Protein AF-A0A7W0R230-F1 (afdb_monomer)

Sequence (253 aa):
MPFYEVDGDRPARVVLEQIGPTSFRIVAPFRYVDSVSGEQFVVPDPRWGDQQTDLASVPGILQWFVPRYGQHTLPALLHDQLVDHDLVDDRERADRIFRDAMGEQNVRFLRRWLMWAAVSISTIVQRRWLRLVPIVAWLVVFVALAFRLTPPFASWDVWAFNTLVRLPWWGAVLAAVAGPPLLAAVWGRRYLVGVISGWGVFLFAVPVVAVVLALAVYWAGEWLLRWLDTRSRHGRPSDPPPATAEVHDRAAS

Secondary structure (DSSP, 8-state):
--EEETTSSSBP---EEE-SSS-EEE-S-EEEE-TTT--EEEES-GGG-S-EE-SS---GGGTTTS-SSSTTHHHHHHHHHHHHTT-SS-HHHHHHHHHHHHHHTT--HHHHHHHHHHHHHHHHHHH-GGGHHHHHHHHHHHHHHHHHHSHHHHS---HHHHTT----HHHHHHHHHHHHHHHHGGGGGGHHHHHHHHHHHHHHHHHHHHHHHHHHHHHHHHHHHHHHHHHHHHTSPPPPPPP----------

Foldseek 3Di:
DQKAFPVDRHHDDFDWDDPDPQKIWGDGKIWGQQPPPRDIDIPPDPVPPTDIDSQPPDPPLCCVPPPSDDLLRVLRSQLCNCPVVVVDVDNLVSLVSSLRSSVVSVNDPLVSLLSSLVSVVVSVCVVDVVVVVVVVVLLVVLLLLLQCQDVVSVPPPPVVSCVVDVDDNVRSVCCLQVVQQVVLVVVPVCSSSSNSVSNVSSVCSVVSVVSVVVVVVVVVVVVVVVVVVVVVVVPDDDDPDDPDPPPPDDDDD

Solvent-accessible surface area (backbone atoms only — not comparable to full-atom values): 14523 Å² total; per-residue (Å²): 119,56,40,18,29,68,95,51,89,47,73,47,61,92,40,70,44,76,78,53,102,62,36,26,32,73,70,46,50,27,26,38,44,42,88,86,80,67,50,74,48,58,44,74,48,81,90,72,61,91,55,74,42,54,56,58,89,65,57,78,85,46,38,89,80,50,59,75,66,60,60,50,39,66,30,33,57,50,36,52,51,32,63,78,64,57,74,43,100,40,69,72,54,37,41,49,51,30,34,51,46,16,51,69,48,66,35,56,70,71,58,34,50,46,52,33,29,50,55,46,50,51,59,52,38,76,76,37,67,81,54,41,56,64,52,50,52,50,50,52,53,31,37,53,51,33,47,55,71,34,70,84,48,53,72,50,86,50,66,84,63,55,67,81,57,84,56,55,74,68,51,48,51,49,45,62,67,49,37,25,58,63,61,11,56,81,48,53,99,43,26,68,45,35,28,46,42,36,49,48,37,36,73,41,35,62,62,45,51,53,51,50,52,53,51,51,54,50,51,52,51,52,52,52,51,54,53,52,52,55,55,56,57,75,70,50,80,78,76,76,76,79,77,78,77,80,79,79,82,83,86,82,135

pLDDT: mean 79.36, std 11.97, range [42.34, 94.81]

Radius of gyration: 26.27 Å; Cα contacts (8 Å, |Δi|>4): 251; chains: 1; bounding box: 102×32×68 Å

Structure (mmCIF, N/CA/C/O backbone):
data_AF-A0A7W0R230-F1
#
_entry.id   AF-A0A7W0R230-F1
#
loop_
_atom_site.group_PDB
_atom_site.id
_atom_site.type_symbol
_atom_site.label_atom_id
_atom_site.label_alt_id
_atom_site.label_comp_id
_atom_site.label_asym_id
_atom_site.label_entity_id
_atom_site.label_seq_id
_atom_site.pdbx_PDB_ins_code
_atom_site.Cartn_x
_atom_site.Cartn_y
_atom_site.Cartn_z
_atom_site.occupancy
_atom_site.B_iso_or_equiv
_atom_site.auth_seq_id
_atom_site.auth_comp_id
_atom_site.auth_asym_id
_atom_site.auth_atom_id
_atom_site.pdbx_PDB_model_num
ATOM 1 N N . MET 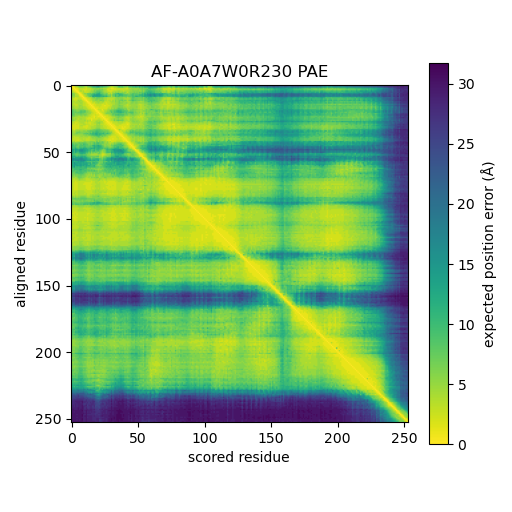A 1 1 ? -8.842 -8.433 21.762 1.00 62.47 1 MET A N 1
ATOM 2 C CA . MET A 1 1 ? -8.884 -7.875 20.392 1.00 62.47 1 MET A CA 1
ATOM 3 C C . MET A 1 1 ? -9.571 -6.528 20.509 1.00 62.47 1 MET A C 1
ATOM 5 O O . MET A 1 1 ? -10.603 -6.512 21.150 1.00 62.47 1 MET A O 1
ATOM 9 N N . PRO A 1 2 ? -9.033 -5.430 19.968 1.00 85.50 2 PRO A N 1
ATOM 10 C CA . PRO A 1 2 ? -9.503 -4.066 20.267 1.00 85.50 2 PRO A CA 1
ATOM 11 C C . PRO A 1 2 ? -10.753 -3.632 19.492 1.00 85.50 2 PRO A C 1
ATOM 13 O O . PRO A 1 2 ? -11.199 -2.497 19.622 1.00 85.50 2 PRO A O 1
ATOM 16 N N . PHE A 1 3 ? -11.313 -4.531 18.682 1.00 88.12 3 PHE A N 1
ATOM 17 C CA . PHE A 1 3 ? -12.526 -4.301 17.913 1.00 88.12 3 PHE A CA 1
ATOM 18 C C . PHE A 1 3 ? -13.683 -5.082 18.526 1.00 88.12 3 PHE A C 1
ATOM 20 O O . PHE A 1 3 ? -13.624 -6.313 18.618 1.00 88.12 3 PHE A O 1
ATOM 27 N N . TYR A 1 4 ? -14.743 -4.365 18.875 1.00 89.62 4 TYR A N 1
ATOM 28 C CA . TYR A 1 4 ? -15.906 -4.882 19.581 1.00 89.62 4 TYR A CA 1
ATOM 29 C C . TYR A 1 4 ? -17.207 -4.524 18.860 1.00 89.62 4 TYR A C 1
ATOM 31 O O . TYR A 1 4 ? -17.257 -3.572 18.083 1.00 89.62 4 TYR A O 1
ATOM 39 N N . GLU A 1 5 ? -18.274 -5.276 19.112 1.00 88.94 5 GLU A N 1
ATOM 40 C CA . GLU A 1 5 ? -19.635 -4.848 18.762 1.00 88.94 5 GLU A CA 1
ATOM 41 C C . GLU A 1 5 ? -19.995 -3.554 19.527 1.00 88.94 5 GLU A C 1
ATOM 43 O O . GLU A 1 5 ? -19.513 -3.323 20.637 1.00 88.94 5 GLU A O 1
ATOM 48 N N . VAL A 1 6 ? -20.830 -2.682 18.949 1.00 84.00 6 VAL A N 1
ATOM 49 C CA . VAL A 1 6 ? -21.186 -1.402 19.600 1.00 84.00 6 VAL A CA 1
ATOM 50 C C . VAL A 1 6 ? -21.912 -1.628 20.927 1.00 84.00 6 VAL A C 1
ATOM 52 O O . VAL A 1 6 ? -21.535 -1.032 21.933 1.00 84.00 6 VAL A O 1
ATOM 55 N N . ASP A 1 7 ? -22.866 -2.556 20.965 1.00 82.25 7 ASP A N 1
ATOM 56 C CA . ASP A 1 7 ? -23.713 -2.797 22.142 1.00 82.25 7 ASP A CA 1
ATOM 57 C C .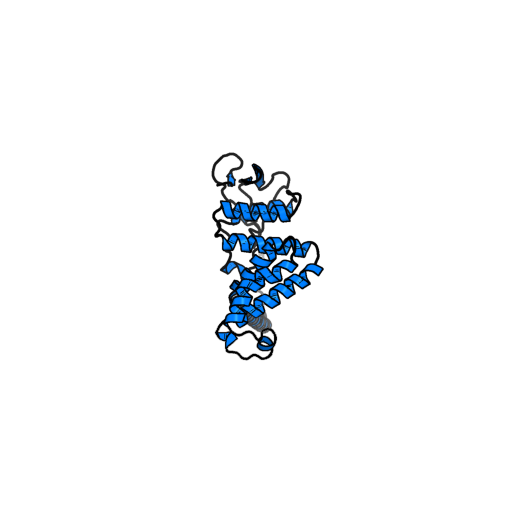 ASP A 1 7 ? -23.161 -3.868 23.099 1.00 82.25 7 ASP A C 1
ATOM 59 O O . ASP A 1 7 ? -23.852 -4.313 24.017 1.00 82.25 7 ASP A O 1
ATOM 63 N N . GLY A 1 8 ? -21.920 -4.324 22.902 1.00 80.44 8 GLY A N 1
ATOM 64 C CA . GLY A 1 8 ? -21.362 -5.407 23.705 1.00 80.44 8 GLY A CA 1
ATOM 65 C C . GLY A 1 8 ? -19.842 -5.475 23.715 1.00 80.44 8 GLY A C 1
ATOM 66 O O . GLY A 1 8 ? -19.146 -4.625 23.168 1.00 80.44 8 GLY A O 1
ATOM 67 N N . ASP A 1 9 ? -19.336 -6.526 24.357 1.00 82.88 9 ASP A N 1
ATOM 68 C CA . ASP A 1 9 ? -17.898 -6.813 24.480 1.00 82.88 9 ASP A CA 1
ATOM 69 C C . ASP A 1 9 ? -17.472 -8.010 23.613 1.00 82.88 9 ASP A C 1
ATOM 71 O O . ASP A 1 9 ? -16.413 -8.620 23.774 1.00 82.88 9 ASP A O 1
ATOM 75 N N . ARG A 1 10 ? -18.342 -8.390 22.673 1.00 86.19 10 ARG A N 1
ATOM 76 C CA . ARG A 1 10 ? -18.063 -9.446 21.703 1.00 86.19 10 ARG A CA 1
ATOM 77 C C . ARG A 1 10 ? -17.125 -8.925 20.618 1.00 86.19 10 ARG A C 1
ATOM 79 O O . ARG A 1 10 ? -17.203 -7.744 20.282 1.00 86.19 10 ARG A O 1
ATOM 86 N N . PRO A 1 11 ? -16.286 -9.793 20.026 1.00 85.56 11 PRO A N 1
ATOM 87 C CA . PRO A 1 11 ? -15.449 -9.412 18.896 1.00 85.56 11 PRO A CA 1
ATOM 88 C C . PRO A 1 11 ? -16.294 -8.847 17.753 1.00 85.56 11 PRO A C 1
ATOM 90 O O . PRO A 1 11 ? -17.318 -9.436 17.400 1.00 85.56 11 PRO A O 1
ATOM 93 N N . ALA A 1 12 ? -15.840 -7.741 17.164 1.00 86.62 12 ALA A N 1
ATOM 94 C CA . ALA A 1 12 ? -16.525 -7.107 16.045 1.00 86.62 12 ALA A CA 1
ATOM 95 C C . ALA A 1 12 ? -16.741 -8.082 14.879 1.00 86.62 12 ALA A C 1
ATOM 97 O O . ALA A 1 12 ? -15.845 -8.841 14.494 1.00 86.62 12 ALA A O 1
ATOM 98 N N . ARG A 1 13 ? -17.927 -8.009 14.276 1.00 84.94 13 ARG A N 1
ATOM 99 C CA . ARG A 1 13 ? -18.279 -8.744 13.061 1.00 84.94 13 ARG A CA 1
ATOM 100 C C . ARG A 1 13 ? -18.381 -7.771 11.902 1.00 84.94 13 ARG A C 1
ATOM 102 O O . ARG A 1 13 ? -18.990 -6.717 12.025 1.00 84.94 13 ARG A O 1
ATOM 109 N N . VAL A 1 14 ? -17.810 -8.154 10.768 1.00 83.19 14 VAL A N 1
ATOM 110 C CA . VAL A 1 14 ? -17.899 -7.372 9.535 1.00 83.19 14 VAL A CA 1
ATOM 111 C C . VAL A 1 14 ? -19.112 -7.865 8.754 1.00 83.19 14 VAL A C 1
ATOM 113 O O . VAL A 1 14 ? -19.071 -8.953 8.181 1.00 83.19 14 VAL A O 1
ATOM 116 N N . VAL A 1 15 ? -20.192 -7.083 8.757 1.00 85.44 15 VAL A N 1
ATOM 117 C CA . VAL A 1 15 ? -21.376 -7.323 7.919 1.00 85.44 15 VAL A CA 1
ATOM 118 C C . VAL A 1 15 ? -21.510 -6.153 6.962 1.00 85.44 15 VAL A C 1
ATOM 120 O O . VAL A 1 15 ? -21.650 -5.007 7.392 1.00 85.44 15 VAL A O 1
ATOM 123 N N . LEU A 1 16 ? -21.429 -6.454 5.671 1.00 86.19 16 LEU A N 1
ATOM 124 C CA . LEU A 1 16 ? -21.395 -5.469 4.600 1.00 86.19 16 LEU A CA 1
ATOM 125 C C . LEU A 1 16 ? -22.449 -5.816 3.556 1.00 86.19 16 LEU A C 1
ATOM 127 O O . LEU A 1 16 ? -22.622 -6.986 3.213 1.00 86.19 16 LEU A O 1
ATOM 131 N N . GLU A 1 17 ? -23.109 -4.795 3.032 1.00 85.88 17 GLU A N 1
ATOM 132 C CA . GLU A 1 17 ? -24.033 -4.900 1.909 1.00 85.88 17 GLU A CA 1
ATOM 133 C C . GLU A 1 17 ? -23.346 -4.350 0.658 1.00 85.88 17 GLU A C 1
ATOM 135 O O . GLU A 1 17 ? -22.879 -3.213 0.645 1.00 85.88 17 GLU A O 1
ATOM 140 N N . GLN A 1 18 ? -23.252 -5.154 -0.399 1.00 86.50 18 GLN A N 1
ATOM 141 C CA . GLN A 1 18 ? -22.682 -4.696 -1.662 1.00 86.50 18 GLN A CA 1
ATOM 142 C C . GLN A 1 18 ? -23.722 -3.879 -2.436 1.00 86.50 18 GLN A C 1
ATOM 144 O O . GLN A 1 18 ? -24.753 -4.411 -2.839 1.00 86.50 18 GLN A O 1
ATOM 149 N N . ILE A 1 19 ? -23.425 -2.602 -2.672 1.00 86.25 19 ILE A N 1
ATOM 150 C CA . ILE A 1 19 ? -24.316 -1.658 -3.370 1.00 86.25 19 ILE A CA 1
ATOM 151 C C . ILE A 1 19 ? -23.862 -1.373 -4.807 1.00 86.25 19 ILE A C 1
ATOM 153 O O . ILE A 1 19 ? -24.662 -0.947 -5.637 1.00 86.25 19 ILE A O 1
ATOM 157 N N . GLY A 1 20 ? -22.591 -1.631 -5.123 1.00 83.06 20 GLY A N 1
ATOM 158 C CA . GLY A 1 20 ? -22.026 -1.438 -6.454 1.00 83.06 20 GLY A CA 1
ATOM 159 C C . GLY A 1 20 ? -20.911 -2.433 -6.785 1.00 83.06 20 GLY A C 1
ATOM 160 O O . GLY A 1 20 ? -20.643 -3.365 -6.023 1.00 83.06 20 GLY A O 1
ATOM 161 N N . PRO A 1 21 ? -20.224 -2.259 -7.928 1.00 79.56 21 PRO A N 1
ATOM 162 C CA . PRO A 1 21 ? -19.167 -3.177 -8.358 1.00 79.56 21 PRO A CA 1
ATOM 163 C C . PRO A 1 21 ? -18.003 -3.273 -7.361 1.00 79.56 21 PRO A C 1
ATOM 165 O O . PRO A 1 21 ? -17.393 -4.333 -7.222 1.00 79.56 21 PRO A O 1
ATOM 168 N N . THR A 1 22 ? -17.696 -2.169 -6.677 1.00 76.12 22 THR A N 1
ATOM 169 C CA . THR A 1 22 ? -16.607 -2.064 -5.693 1.00 76.12 22 THR A CA 1
ATOM 170 C C . THR A 1 22 ? -17.004 -1.354 -4.403 1.00 76.12 22 THR A C 1
ATOM 172 O O . THR A 1 22 ? -16.166 -1.266 -3.516 1.00 76.12 22 THR A O 1
ATOM 175 N N . SER A 1 23 ? -18.247 -0.882 -4.289 1.00 79.44 23 SER A N 1
ATOM 176 C CA . SER A 1 23 ? -18.730 -0.120 -3.140 1.00 79.44 23 SER A CA 1
ATOM 177 C C . SER A 1 23 ? -19.616 -0.966 -2.228 1.00 79.44 23 SER A C 1
ATOM 179 O O . SER A 1 23 ? -20.472 -1.740 -2.680 1.00 79.44 23 SER A O 1
ATOM 181 N N . PHE A 1 24 ? -19.405 -0.799 -0.925 1.00 83.56 24 PHE A N 1
ATOM 182 C CA . PHE A 1 24 ? -20.070 -1.537 0.140 1.00 83.56 24 PHE A CA 1
ATOM 183 C C . PHE A 1 24 ? -20.632 -0.576 1.185 1.00 83.56 24 PHE A C 1
ATOM 185 O O . PHE A 1 24 ? -20.031 0.447 1.490 1.00 83.56 24 PHE A O 1
ATOM 192 N N . ARG A 1 25 ? -21.774 -0.920 1.769 1.00 83.88 25 ARG A N 1
ATOM 193 C CA . ARG A 1 25 ? -22.357 -0.245 2.928 1.00 83.88 25 ARG A CA 1
ATOM 194 C C . ARG A 1 25 ? -22.078 -1.070 4.180 1.00 83.88 25 ARG A C 1
ATOM 196 O O . ARG A 1 25 ? -22.217 -2.295 4.155 1.00 83.88 25 ARG A O 1
ATOM 203 N N . ILE A 1 26 ? -21.700 -0.417 5.278 1.00 84.94 26 ILE A N 1
ATOM 204 C CA . ILE A 1 26 ? -21.499 -1.095 6.565 1.00 84.94 26 ILE A CA 1
ATOM 205 C C . ILE A 1 26 ? -22.855 -1.301 7.245 1.00 84.94 26 ILE A C 1
ATOM 207 O O . ILE A 1 26 ? -23.532 -0.337 7.583 1.00 84.94 26 ILE A O 1
ATOM 211 N N . VAL A 1 27 ? -23.244 -2.561 7.451 1.00 83.56 27 VAL A N 1
ATOM 212 C CA . VAL A 1 27 ? -24.544 -2.926 8.045 1.00 83.56 27 VAL A CA 1
ATOM 213 C C . VAL A 1 27 ? -24.433 -3.110 9.555 1.00 83.56 27 VAL A C 1
ATOM 215 O O . VAL A 1 27 ? -25.301 -2.667 10.300 1.00 83.56 27 VAL A O 1
ATOM 218 N N . ALA A 1 28 ? -23.370 -3.774 10.018 1.00 84.44 28 ALA A N 1
ATOM 219 C 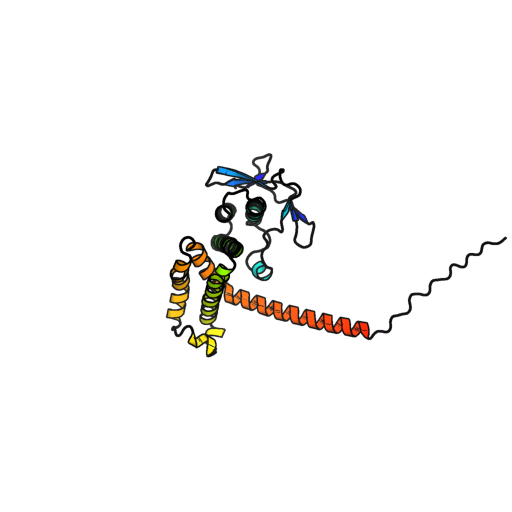CA . ALA A 1 28 ? -23.123 -3.980 11.442 1.00 84.44 28 ALA A CA 1
ATOM 220 C C . ALA A 1 28 ? -22.044 -3.006 11.930 1.00 84.44 28 ALA A C 1
ATOM 222 O O . ALA A 1 28 ? -20.891 -3.137 11.504 1.00 84.44 28 ALA A O 1
ATOM 223 N N . PRO A 1 29 ? -22.382 -2.055 12.817 1.00 86.00 29 PRO A N 1
ATOM 224 C CA . PRO A 1 29 ? -21.392 -1.157 13.367 1.00 86.00 29 PRO A CA 1
ATOM 225 C C . PRO A 1 29 ? -20.498 -1.852 14.390 1.00 86.00 29 PRO A C 1
ATOM 227 O O . PRO A 1 29 ? -20.896 -2.792 15.085 1.00 86.00 29 PRO A O 1
ATOM 230 N N . PHE A 1 30 ? -19.272 -1.359 14.496 1.00 89.50 30 PHE A N 1
ATOM 231 C CA . PHE A 1 30 ? -18.269 -1.814 15.441 1.00 89.50 30 PHE A CA 1
ATOM 232 C C . PHE A 1 30 ? -17.601 -0.634 16.145 1.00 89.50 30 PHE A C 1
ATOM 234 O O . PHE A 1 30 ? -17.551 0.485 15.643 1.00 89.50 30 PHE A O 1
ATOM 241 N N . ARG A 1 31 ? -17.059 -0.903 17.329 1.00 90.81 31 ARG A N 1
ATOM 242 C CA . ARG A 1 31 ? -16.257 0.023 18.120 1.00 90.81 31 ARG A CA 1
ATOM 243 C C . ARG A 1 31 ? -14.805 -0.436 18.108 1.00 90.81 31 ARG A C 1
ATOM 245 O O . ARG A 1 31 ? -14.518 -1.595 18.397 1.00 90.81 31 ARG A O 1
ATOM 252 N N . TYR A 1 32 ? -13.894 0.477 17.819 1.00 90.06 32 TYR A N 1
ATOM 253 C CA . TYR A 1 32 ? -12.462 0.299 18.001 1.00 90.06 32 TYR A CA 1
ATOM 254 C C . TYR A 1 32 ? -12.004 1.061 19.244 1.00 90.06 32 TYR A C 1
ATOM 256 O O . TYR A 1 32 ? -12.407 2.204 19.446 1.00 90.06 32 TYR A O 1
ATOM 264 N N . VAL A 1 33 ? -11.174 0.427 20.068 1.00 89.06 33 VAL A N 1
ATOM 265 C CA . VAL A 1 33 ? -10.530 1.051 21.229 1.00 89.06 33 VAL A CA 1
ATOM 266 C C . VAL A 1 33 ? -9.034 1.078 20.963 1.00 89.06 33 VAL A C 1
ATOM 268 O O . VAL A 1 33 ? -8.402 0.023 20.932 1.00 89.06 33 VAL A O 1
ATOM 271 N N . ASP A 1 34 ? -8.473 2.268 20.769 1.00 86.56 34 ASP A N 1
ATOM 272 C CA . ASP A 1 34 ? -7.038 2.427 20.568 1.00 86.56 34 ASP A CA 1
ATOM 273 C C . ASP A 1 34 ? -6.295 2.044 21.850 1.00 86.56 34 ASP A C 1
ATOM 275 O O . ASP A 1 34 ? -6.475 2.669 22.896 1.00 86.56 34 ASP A O 1
ATOM 279 N N . SER A 1 35 ? -5.445 1.018 21.783 1.00 81.81 35 SER A N 1
ATOM 280 C CA . SER A 1 35 ? -4.680 0.572 22.950 1.00 81.81 35 SER A CA 1
ATOM 281 C C . SER A 1 35 ? -3.641 1.593 23.415 1.00 81.81 35 SER A C 1
ATOM 283 O O . SER A 1 35 ? -3.219 1.543 24.571 1.00 81.81 35 SER A O 1
ATOM 285 N N . VAL A 1 36 ? -3.229 2.517 22.538 1.00 79.38 36 VAL A N 1
ATOM 286 C CA . VAL A 1 36 ? -2.187 3.505 22.838 1.00 79.38 36 VAL A CA 1
ATOM 287 C C . VAL A 1 36 ? -2.776 4.741 23.510 1.00 79.38 36 VAL A C 1
ATOM 289 O O . VAL A 1 36 ? -2.275 5.168 24.549 1.00 79.38 36 VAL A O 1
ATOM 292 N N . SER A 1 37 ? -3.819 5.334 22.922 1.00 80.06 37 SER A N 1
ATOM 293 C CA . SER A 1 37 ? -4.450 6.553 23.449 1.00 80.06 37 SER A CA 1
ATOM 294 C C . SER A 1 37 ? -5.627 6.286 24.394 1.00 80.06 37 SER A C 1
ATOM 296 O O . SER A 1 37 ? -6.007 7.178 25.150 1.00 80.06 37 SER A O 1
ATOM 298 N N . GLY A 1 38 ? -6.213 5.084 24.364 1.00 81.94 38 GLY A N 1
ATOM 299 C CA . GLY A 1 38 ? -7.474 4.767 25.042 1.00 81.94 38 GLY A CA 1
ATOM 300 C C . GLY A 1 38 ? -8.713 5.359 24.356 1.00 81.94 38 GLY A C 1
ATOM 301 O O . GLY A 1 38 ? -9.825 5.189 24.857 1.00 81.94 38 GLY A O 1
ATOM 302 N N . GLU A 1 39 ? -8.538 6.057 23.231 1.00 86.12 39 GLU A N 1
ATOM 303 C CA . GLU A 1 39 ? -9.615 6.686 22.471 1.00 86.12 39 GLU A CA 1
ATOM 304 C C . GLU A 1 39 ? -10.509 5.638 21.799 1.00 86.12 39 GLU A C 1
ATOM 306 O O . GLU A 1 39 ? -10.047 4.581 21.361 1.00 86.12 39 GLU A O 1
ATOM 311 N N . GLN A 1 40 ? -11.809 5.927 21.730 1.00 87.25 40 GLN A N 1
ATOM 312 C CA . GLN A 1 40 ? -12.796 5.020 21.158 1.00 87.25 40 GLN A CA 1
ATOM 313 C C . GLN A 1 40 ? -13.401 5.616 19.896 1.00 87.25 40 GLN A C 1
ATOM 315 O O . GLN A 1 40 ? -13.848 6.760 19.891 1.00 87.25 40 GLN A O 1
ATOM 320 N N . PHE A 1 41 ? -13.478 4.798 18.854 1.00 86.44 41 PHE A N 1
ATOM 321 C CA . PHE A 1 41 ? -14.052 5.164 17.568 1.00 86.44 41 PHE A CA 1
ATOM 322 C C . PHE A 1 41 ? -15.178 4.194 17.227 1.00 86.44 41 PHE A C 1
ATOM 324 O O . PHE A 1 41 ? -14.989 2.981 17.299 1.00 86.44 41 PHE A O 1
ATOM 331 N N . VAL A 1 42 ? -16.352 4.710 16.867 1.00 85.25 42 VAL A N 1
ATOM 332 C CA . VAL A 1 42 ? -17.506 3.904 16.442 1.00 85.25 42 VAL A CA 1
ATOM 333 C C . VAL A 1 42 ? -17.666 4.040 14.931 1.00 85.25 42 VAL A C 1
ATOM 335 O O . VAL A 1 42 ? -17.635 5.150 14.413 1.00 85.25 42 VAL A O 1
ATOM 338 N N . VAL A 1 43 ? -17.804 2.913 14.234 1.00 83.69 43 VAL A N 1
ATOM 339 C CA . VAL A 1 43 ? -17.824 2.822 12.770 1.00 83.69 43 VAL A CA 1
ATOM 340 C C . VAL A 1 43 ? -18.953 1.889 12.318 1.00 83.69 43 VAL A C 1
ATOM 342 O O . VAL A 1 43 ? -18.911 0.711 12.671 1.00 83.69 43 VAL A O 1
ATOM 345 N N . PRO A 1 44 ? -19.916 2.337 11.494 1.00 79.81 44 PRO A N 1
ATOM 346 C CA . PRO A 1 44 ? -20.179 3.714 11.083 1.00 79.81 44 PRO A CA 1
ATOM 347 C C . PRO A 1 44 ? -20.574 4.625 12.254 1.00 79.81 44 PRO A C 1
ATOM 349 O O . PRO A 1 44 ? -21.348 4.211 13.118 1.00 79.81 44 PRO A O 1
ATOM 352 N N . ASP A 1 45 ? -20.086 5.871 12.281 1.00 72.69 45 ASP A N 1
ATOM 353 C CA . ASP A 1 45 ? -20.613 6.880 13.216 1.00 72.69 45 ASP A CA 1
ATOM 354 C C . ASP A 1 45 ? -22.019 7.335 12.746 1.00 72.69 45 ASP A C 1
ATOM 356 O O . ASP A 1 45 ? -22.145 7.883 11.644 1.00 72.69 45 ASP A O 1
ATOM 360 N N . PRO A 1 46 ? -23.084 7.154 13.562 1.00 69.44 46 PRO A N 1
ATOM 361 C CA . PRO A 1 46 ? -24.466 7.481 13.193 1.00 69.44 46 PRO A CA 1
ATOM 362 C C . PRO A 1 46 ? -24.685 8.924 12.720 1.00 69.44 46 PRO A C 1
ATOM 364 O O . PRO A 1 46 ? -25.688 9.215 12.070 1.00 69.44 46 PRO A O 1
ATOM 367 N N . ARG A 1 47 ? -23.770 9.842 13.054 1.00 70.00 47 ARG A N 1
ATOM 368 C CA . ARG A 1 47 ? -23.845 11.264 12.694 1.00 70.00 47 ARG A CA 1
ATOM 369 C C . ARG A 1 47 ? -23.728 11.528 11.194 1.00 70.00 47 ARG A C 1
ATOM 371 O O . ARG A 1 47 ? -24.212 12.563 10.745 1.00 70.00 47 ARG A O 1
ATOM 378 N N . TRP A 1 48 ? -23.110 10.628 10.428 1.00 64.56 48 TRP A N 1
ATOM 379 C CA . TRP A 1 48 ? -22.768 10.878 9.018 1.00 64.56 48 TRP A CA 1
ATOM 380 C C . TRP A 1 48 ? -23.662 10.145 8.007 1.00 64.56 48 TRP A C 1
ATOM 382 O O . TRP A 1 48 ? -23.403 10.199 6.808 1.00 64.56 48 TRP A O 1
ATOM 392 N N . GLY A 1 49 ? -24.748 9.515 8.468 1.00 67.19 49 GLY A N 1
ATOM 393 C CA . GLY A 1 49 ? -25.751 8.893 7.601 1.00 67.19 49 GLY A CA 1
ATOM 394 C C . GLY A 1 49 ? -25.277 7.599 6.933 1.00 67.19 49 GLY A C 1
ATOM 395 O O . GLY A 1 49 ? -24.586 6.788 7.545 1.00 67.19 49 GLY A O 1
ATOM 396 N N . ASP A 1 50 ? -25.708 7.381 5.690 1.00 64.62 50 ASP A N 1
ATOM 397 C CA . ASP A 1 50 ? -25.505 6.131 4.955 1.00 64.62 50 ASP A CA 1
ATOM 398 C C . ASP A 1 50 ? -24.075 6.065 4.384 1.00 64.62 50 ASP A C 1
ATOM 400 O O . ASP A 1 50 ? -23.764 6.670 3.357 1.00 64.62 50 ASP A O 1
ATOM 404 N N . GLN A 1 51 ? -23.178 5.375 5.092 1.00 68.38 51 GLN A N 1
ATOM 405 C CA . GLN A 1 51 ? -21.745 5.374 4.793 1.00 68.38 51 GLN A CA 1
ATOM 406 C C . GLN A 1 51 ? -21.368 4.263 3.814 1.00 68.38 51 GLN A C 1
ATOM 408 O O . GLN A 1 51 ? -21.583 3.072 4.067 1.00 68.38 51 GLN A O 1
ATOM 413 N N . GLN A 1 52 ? -20.767 4.675 2.700 1.00 72.94 52 GLN A N 1
ATOM 414 C CA . GLN A 1 52 ? -20.199 3.784 1.697 1.00 72.94 52 GLN A CA 1
ATOM 415 C C . GLN A 1 52 ? -18.687 3.688 1.904 1.00 72.94 52 GLN A C 1
ATOM 417 O O . GLN A 1 52 ? -18.020 4.688 2.139 1.00 72.94 52 GLN A O 1
ATOM 422 N N . THR A 1 53 ? -18.153 2.479 1.806 1.00 69.88 53 THR A N 1
ATOM 423 C CA . THR A 1 53 ? -16.726 2.161 1.862 1.00 69.88 53 THR A CA 1
ATOM 424 C C . THR A 1 53 ? -16.398 1.255 0.686 1.00 69.88 53 THR A C 1
ATOM 426 O O . THR A 1 53 ? -17.134 0.318 0.371 1.00 69.88 53 THR A O 1
ATOM 429 N N . ASP A 1 54 ? -15.266 1.505 0.042 1.00 64.56 54 ASP A N 1
ATOM 430 C CA . ASP A 1 54 ? -14.801 0.695 -1.085 1.00 64.56 54 ASP A CA 1
ATOM 431 C C . ASP A 1 54 ? -13.967 -0.521 -0.636 1.00 64.56 54 ASP A C 1
ATOM 433 O O . ASP A 1 54 ? -13.311 -1.162 -1.457 1.00 64.56 54 ASP A O 1
ATOM 437 N N . LEU A 1 55 ? -14.007 -0.855 0.667 1.00 62.62 55 LEU A N 1
ATOM 438 C CA . LEU A 1 55 ? -13.218 -1.903 1.319 1.00 62.62 55 LEU A CA 1
ATOM 439 C C . LEU A 1 55 ? -11.750 -1.858 0.912 1.00 62.62 55 LEU A C 1
ATOM 441 O O . LEU A 1 55 ? -11.332 -2.647 0.071 1.00 62.62 55 LEU A O 1
ATOM 445 N N . ALA A 1 56 ? -10.959 -0.987 1.546 1.00 57.53 56 ALA A N 1
ATOM 446 C CA . ALA A 1 56 ? -9.536 -0.826 1.253 1.00 57.53 56 ALA A CA 1
ATOM 447 C C . ALA A 1 56 ? -9.279 -0.727 -0.263 1.00 57.53 56 ALA A C 1
ATOM 449 O O . ALA A 1 56 ? -9.013 -1.739 -0.913 1.00 57.53 56 ALA A O 1
ATOM 450 N N . SER A 1 57 ? -9.307 0.483 -0.828 1.00 59.06 57 SER A N 1
ATOM 451 C CA . SER A 1 57 ? -9.048 0.751 -2.253 1.00 59.06 57 SER A CA 1
ATOM 452 C C . SER A 1 57 ? -7.628 0.341 -2.686 1.00 59.06 57 SER A C 1
ATOM 454 O O . SER A 1 57 ? -6.746 1.168 -2.913 1.00 59.06 57 SER A O 1
ATOM 456 N N . VAL A 1 58 ? -7.385 -0.967 -2.789 1.00 61.06 58 VAL A N 1
ATOM 457 C CA . VAL A 1 58 ? -6.127 -1.589 -3.188 1.00 61.06 58 VAL A CA 1
ATOM 458 C C . VAL A 1 58 ? -6.169 -1.756 -4.706 1.00 61.06 58 VAL A C 1
ATOM 460 O O . VAL A 1 58 ? -7.000 -2.523 -5.217 1.00 61.06 58 VAL A O 1
ATOM 463 N N . PRO A 1 59 ? -5.265 -1.089 -5.450 1.00 62.62 59 PRO A N 1
ATOM 464 C CA . PRO A 1 59 ? -5.163 -1.245 -6.894 1.00 62.62 59 PRO A CA 1
ATOM 465 C C . PRO A 1 59 ? -5.098 -2.722 -7.291 1.00 62.62 59 PRO A C 1
ATOM 467 O O . PRO A 1 59 ? -4.380 -3.495 -6.658 1.00 62.62 59 PRO A O 1
ATOM 470 N N . GLY A 1 60 ? -5.796 -3.115 -8.363 1.00 64.19 60 GLY A N 1
ATOM 471 C CA . GLY A 1 60 ? -5.867 -4.511 -8.828 1.00 64.19 60 GLY A CA 1
ATOM 472 C C . GLY A 1 60 ? -4.503 -5.198 -8.951 1.00 64.19 60 GLY A C 1
ATOM 473 O O . GLY A 1 60 ? -4.335 -6.346 -8.550 1.00 64.19 60 GLY A O 1
ATOM 474 N N . ILE A 1 61 ? -3.496 -4.443 -9.397 1.00 59.28 61 ILE A N 1
ATOM 475 C CA . ILE A 1 61 ? -2.105 -4.888 -9.558 1.00 59.28 61 ILE A CA 1
ATOM 476 C C . ILE A 1 61 ? -1.453 -5.295 -8.227 1.00 59.28 61 ILE A C 1
ATOM 478 O O . ILE A 1 61 ? -0.475 -6.025 -8.245 1.00 59.28 61 ILE A O 1
ATOM 482 N N . LEU A 1 62 ? -1.960 -4.855 -7.073 1.00 70.12 62 LEU A N 1
ATOM 483 C CA . LEU A 1 62 ? -1.433 -5.197 -5.746 1.00 70.12 62 LEU A CA 1
ATOM 484 C C . LEU A 1 62 ? -2.251 -6.282 -5.033 1.00 70.12 62 LEU A C 1
ATOM 486 O O . LEU A 1 62 ? -1.830 -6.767 -3.980 1.00 70.12 62 LEU A O 1
ATOM 490 N N . GLN A 1 63 ? -3.380 -6.709 -5.613 1.00 78.62 63 GLN A N 1
ATOM 491 C CA . GLN A 1 63 ? -4.288 -7.676 -4.984 1.00 78.62 63 GLN A CA 1
ATOM 492 C C . GLN A 1 63 ? -3.681 -9.079 -4.851 1.00 78.62 63 GLN A C 1
ATOM 494 O O . GLN A 1 63 ? -4.087 -9.846 -3.981 1.00 78.62 63 GLN A O 1
ATOM 499 N N . TRP A 1 64 ? -2.660 -9.407 -5.650 1.00 78.25 64 TRP A N 1
ATOM 500 C CA . TRP A 1 64 ? -1.898 -10.651 -5.492 1.00 78.25 64 TRP A CA 1
ATOM 501 C C . TRP A 1 64 ? -1.049 -10.676 -4.207 1.00 78.25 64 TRP A C 1
ATOM 503 O O . TRP A 1 64 ? -0.711 -11.752 -3.718 1.00 78.25 64 TRP A O 1
ATOM 513 N N . PHE A 1 65 ? -0.704 -9.511 -3.645 1.00 78.31 65 PHE A N 1
ATOM 514 C CA . PHE A 1 65 ? 0.114 -9.389 -2.433 1.00 78.31 65 PHE A CA 1
ATOM 515 C C . PHE A 1 65 ? -0.723 -9.063 -1.184 1.00 78.31 65 PHE A C 1
ATOM 517 O O . PHE A 1 65 ? -0.540 -9.666 -0.112 1.00 78.31 65 PHE A O 1
ATOM 524 N N . VAL A 1 66 ? -1.656 -8.117 -1.322 1.00 79.38 66 VAL A N 1
ATOM 525 C CA . VAL A 1 66 ? -2.626 -7.744 -0.288 1.00 79.38 66 VAL A CA 1
ATOM 526 C C . VAL A 1 66 ? -4.013 -8.168 -0.772 1.00 79.38 66 VAL A C 1
ATOM 528 O O . VAL A 1 66 ? -4.552 -7.516 -1.664 1.00 79.38 66 VAL A O 1
ATOM 531 N N . PRO A 1 67 ? -4.597 -9.253 -0.228 1.00 79.69 67 PRO A N 1
ATOM 532 C CA . PRO A 1 67 ? -5.953 -9.647 -0.603 1.00 79.69 67 PRO A CA 1
ATOM 533 C C . PRO A 1 67 ? -6.935 -8.527 -0.241 1.00 79.69 67 PRO A C 1
ATOM 535 O O . PRO A 1 67 ? -6.675 -7.791 0.702 1.00 79.69 67 PRO A O 1
ATOM 538 N N . ARG A 1 68 ? -8.070 -8.417 -0.943 1.00 77.06 68 ARG A N 1
ATOM 539 C CA . ARG A 1 68 ? -9.077 -7.363 -0.682 1.00 77.06 68 ARG A CA 1
ATOM 540 C C . ARG A 1 68 ? -9.671 -7.409 0.728 1.00 77.06 68 ARG A C 1
ATOM 542 O O . ARG A 1 68 ? -10.130 -6.400 1.244 1.00 77.06 68 ARG A O 1
ATOM 549 N N . TYR A 1 69 ? -9.698 -8.592 1.333 1.00 80.50 69 TYR A N 1
ATOM 550 C CA . TYR A 1 69 ? -10.239 -8.796 2.667 1.00 80.50 69 TYR A CA 1
ATOM 551 C C . TYR A 1 69 ? -9.357 -9.723 3.502 1.00 80.50 69 TYR A C 1
ATOM 553 O O . TYR A 1 69 ? -8.556 -10.510 2.989 1.00 80.50 69 TYR A O 1
ATOM 561 N N . GLY A 1 70 ? -9.491 -9.611 4.821 1.00 85.31 70 GLY A N 1
ATOM 562 C CA . GLY A 1 70 ? -8.800 -10.433 5.805 1.00 85.31 70 GLY A CA 1
ATOM 563 C C . GLY A 1 70 ? -8.626 -9.694 7.127 1.00 85.31 70 GLY A C 1
ATOM 564 O O . GLY A 1 70 ? -9.406 -8.818 7.481 1.00 85.31 70 GLY A O 1
ATOM 565 N N . GLN A 1 71 ? -7.544 -9.997 7.843 1.00 87.69 71 GLN A N 1
ATOM 566 C CA . GLN A 1 71 ? -7.223 -9.382 9.143 1.00 87.69 71 GLN A CA 1
ATOM 567 C C . GLN A 1 71 ? -7.089 -7.846 9.104 1.00 87.69 71 GLN A C 1
ATOM 569 O O . GLN A 1 71 ? -7.184 -7.189 10.132 1.00 87.69 71 GLN A O 1
ATOM 574 N N . HIS A 1 72 ? -6.862 -7.265 7.925 1.00 87.00 72 HIS A N 1
ATOM 575 C CA . HIS A 1 72 ? -6.717 -5.822 7.737 1.00 87.00 72 HIS A CA 1
ATOM 576 C C . HIS A 1 72 ? -8.035 -5.123 7.362 1.00 87.00 72 HIS A C 1
ATOM 578 O O . HIS A 1 72 ? -8.041 -3.901 7.268 1.00 87.00 72 HIS A O 1
ATOM 584 N N . THR A 1 73 ? -9.142 -5.855 7.166 1.00 88.00 73 THR A N 1
ATOM 585 C CA . THR A 1 73 ? -10.428 -5.268 6.752 1.00 88.00 73 THR A CA 1
ATOM 586 C C . THR A 1 73 ? -10.986 -4.320 7.808 1.00 88.00 73 THR A C 1
ATOM 588 O O . THR A 1 73 ? -11.286 -3.180 7.484 1.00 88.00 73 THR A O 1
ATOM 591 N N . LEU A 1 74 ? -11.066 -4.749 9.073 1.00 89.25 74 LEU A N 1
ATOM 592 C CA . LEU A 1 74 ? -11.530 -3.895 10.176 1.00 89.25 74 LEU A CA 1
ATOM 593 C C . LEU A 1 74 ? -10.666 -2.625 10.340 1.00 89.25 74 LEU A C 1
ATOM 595 O O . LEU A 1 74 ? -11.231 -1.534 10.368 1.00 89.25 74 LEU A O 1
ATOM 599 N N . PRO A 1 75 ? -9.318 -2.720 10.373 1.00 90.19 75 PRO A N 1
ATOM 600 C CA . PRO A 1 75 ? -8.453 -1.542 10.341 1.00 90.19 75 PRO A CA 1
ATOM 601 C C . PRO A 1 75 ? -8.680 -0.629 9.133 1.00 90.19 75 PRO A C 1
ATOM 603 O O . PRO A 1 75 ? -8.616 0.585 9.286 1.00 90.19 75 PRO A O 1
ATOM 606 N N . ALA A 1 76 ? -8.930 -1.181 7.942 1.00 88.44 76 ALA A N 1
ATOM 607 C CA . ALA A 1 76 ? -9.140 -0.376 6.740 1.00 88.44 76 ALA A CA 1
ATOM 608 C C . ALA A 1 76 ? -10.466 0.390 6.792 1.00 88.44 76 ALA A C 1
ATOM 610 O O . ALA A 1 76 ? -10.476 1.584 6.531 1.00 88.44 76 ALA A O 1
ATOM 611 N N . LEU A 1 77 ? -11.548 -0.264 7.227 1.00 87.81 77 LEU A N 1
ATOM 612 C CA . LEU A 1 77 ? -12.843 0.385 7.454 1.00 87.81 77 LEU A CA 1
ATOM 613 C C . LEU A 1 77 ? -12.742 1.527 8.471 1.00 87.81 77 LEU A C 1
ATOM 615 O O . LEU A 1 77 ? -13.338 2.584 8.288 1.00 87.81 77 LEU A O 1
ATOM 619 N N . LEU A 1 78 ? -11.966 1.314 9.538 1.00 89.31 78 LEU A N 1
ATOM 620 C CA . LEU A 1 78 ? -11.661 2.360 10.506 1.00 89.31 78 LEU A CA 1
ATOM 621 C C . LEU A 1 78 ? -10.883 3.514 9.857 1.00 89.31 78 LEU A C 1
ATOM 623 O O . LEU A 1 78 ? -11.237 4.666 10.069 1.00 89.31 78 LEU A O 1
ATOM 627 N N . HIS A 1 79 ? -9.833 3.228 9.080 1.00 89.38 79 HIS A N 1
ATOM 628 C CA . HIS A 1 79 ? -9.016 4.259 8.426 1.00 89.38 79 HIS A CA 1
ATOM 629 C C . HIS A 1 79 ? -9.825 5.110 7.446 1.00 89.38 79 HIS A C 1
ATOM 631 O O . HIS A 1 79 ? -9.717 6.332 7.519 1.00 89.38 79 HIS A O 1
ATOM 637 N N . ASP A 1 80 ? -10.665 4.487 6.616 1.00 85.69 80 ASP A N 1
ATOM 638 C CA . ASP A 1 80 ? -11.556 5.185 5.681 1.00 85.69 80 ASP A CA 1
ATOM 639 C C . ASP A 1 80 ? -12.430 6.195 6.442 1.00 85.69 80 ASP A C 1
ATOM 641 O O . ASP A 1 80 ? -12.430 7.380 6.131 1.00 85.69 80 ASP A O 1
ATOM 645 N N . GLN A 1 81 ? -13.070 5.769 7.535 1.00 84.25 81 GLN A N 1
ATOM 646 C CA . GLN A 1 81 ? -13.889 6.649 8.376 1.00 84.25 81 GLN A CA 1
ATOM 647 C C . GLN A 1 81 ? -13.104 7.781 9.042 1.00 84.25 81 GLN A C 1
ATOM 649 O O . GLN A 1 81 ? -13.569 8.920 9.083 1.00 84.25 81 GLN A O 1
ATOM 654 N N . LEU A 1 82 ? -11.910 7.486 9.564 1.00 86.69 82 LEU A N 1
ATOM 655 C CA . LEU A 1 82 ? -11.056 8.501 10.183 1.00 86.69 82 LEU A CA 1
ATOM 656 C C . LEU A 1 82 ? -10.637 9.585 9.182 1.00 86.69 82 LEU A C 1
ATOM 658 O O . LEU A 1 82 ? -10.465 10.737 9.576 1.00 86.69 82 LEU A O 1
ATOM 662 N N . VAL A 1 83 ? -10.446 9.209 7.916 1.00 84.50 83 VAL A N 1
ATOM 663 C CA . VAL A 1 83 ? -9.993 10.100 6.845 1.00 84.50 83 VAL A CA 1
ATOM 664 C C . VAL A 1 83 ? -11.149 10.846 6.184 1.00 84.50 83 VAL A C 1
ATOM 666 O O . VAL A 1 83 ? -11.018 12.042 5.950 1.00 84.50 83 VAL A O 1
ATOM 669 N N . ASP A 1 84 ? -12.255 10.171 5.880 1.00 83.25 84 ASP A N 1
ATOM 670 C CA . ASP A 1 84 ? -13.374 10.754 5.131 1.00 83.25 84 ASP A CA 1
ATOM 671 C C . ASP A 1 84 ? -14.205 11.727 5.978 1.00 83.25 84 ASP A C 1
ATOM 673 O O . ASP A 1 84 ? -14.841 12.634 5.439 1.00 83.25 84 ASP A O 1
ATOM 677 N N . HIS A 1 85 ? -14.179 11.566 7.304 1.00 81.38 85 HIS A N 1
ATOM 678 C CA . HIS A 1 85 ? -14.926 12.405 8.244 1.00 81.38 85 HIS A CA 1
ATOM 679 C C . HIS A 1 85 ? -14.034 13.267 9.146 1.00 81.38 85 HIS A C 1
ATOM 681 O O . HIS A 1 85 ? -14.535 13.836 10.115 1.00 81.38 85 HIS A O 1
ATOM 687 N N . ASP A 1 86 ? -12.728 13.355 8.854 1.00 81.88 86 ASP A N 1
ATOM 688 C CA . ASP A 1 86 ? -11.751 14.145 9.620 1.00 81.88 86 ASP A CA 1
ATOM 689 C C . ASP A 1 86 ? -11.864 13.929 11.149 1.00 81.88 86 ASP A C 1
ATOM 691 O O . ASP A 1 86 ? -11.724 14.854 11.950 1.00 81.88 86 ASP A O 1
ATOM 695 N N . LEU A 1 87 ? -12.118 12.683 11.579 1.00 80.69 87 LEU A N 1
ATOM 696 C CA . LEU A 1 87 ? -12.317 12.335 12.999 1.00 80.69 87 LEU A CA 1
ATOM 697 C C . LEU A 1 87 ? -11.041 12.492 13.837 1.00 80.69 87 LEU A C 1
ATOM 699 O O . LEU A 1 87 ? -11.072 12.380 15.060 1.00 80.69 87 LEU A O 1
ATOM 703 N N . VAL A 1 88 ? -9.909 12.720 13.178 1.00 82.75 88 VAL A N 1
ATOM 704 C CA . VAL A 1 88 ? -8.620 12.995 13.799 1.00 82.75 88 VAL A CA 1
ATOM 705 C C . VAL A 1 88 ? -8.007 14.248 13.193 1.00 82.75 88 VAL A C 1
ATOM 707 O O . VAL A 1 88 ? -8.035 14.443 11.983 1.00 82.75 88 VAL A O 1
ATOM 710 N N . ASP A 1 89 ? -7.352 15.045 14.038 1.00 82.44 89 ASP A N 1
ATOM 711 C CA . ASP A 1 89 ? -6.790 16.357 13.670 1.00 82.44 89 ASP A CA 1
ATOM 712 C C . ASP A 1 89 ? -5.771 16.317 12.515 1.00 82.44 89 ASP A C 1
ATOM 714 O O . ASP A 1 89 ? -5.473 17.332 11.884 1.00 82.44 89 ASP A O 1
ATOM 718 N N . ASP A 1 90 ? -5.162 15.152 12.275 1.00 84.94 90 ASP A N 1
ATOM 719 C CA . ASP A 1 90 ? -4.170 14.967 11.226 1.00 84.94 90 ASP A CA 1
ATOM 720 C C . ASP A 1 90 ? -4.284 13.586 10.586 1.00 84.94 90 ASP A C 1
ATOM 722 O O . ASP A 1 90 ? -4.286 12.549 11.250 1.00 84.94 90 ASP A O 1
ATOM 726 N N . ARG A 1 91 ? -4.240 13.566 9.258 1.00 85.06 91 ARG A N 1
ATOM 727 C CA . ARG A 1 91 ? -4.202 12.350 8.446 1.00 85.06 91 ARG A CA 1
ATOM 728 C C . ARG A 1 91 ? -2.996 11.459 8.768 1.00 85.06 91 ARG A C 1
ATOM 730 O O . ARG A 1 91 ? -3.095 10.240 8.693 1.00 85.06 91 ARG A O 1
ATOM 737 N N . GLU A 1 92 ? -1.871 12.028 9.219 1.00 86.94 92 GLU A N 1
ATOM 738 C CA . GLU A 1 92 ? -0.751 11.206 9.711 1.00 86.94 92 GLU A CA 1
ATOM 739 C C . GLU A 1 92 ? -1.099 10.448 11.007 1.00 86.94 92 GLU A C 1
ATOM 741 O O . GLU A 1 92 ? -0.519 9.393 11.273 1.00 86.94 92 GLU A O 1
ATOM 746 N N . ARG A 1 93 ? -2.019 10.970 11.833 1.00 88.81 93 ARG A N 1
ATOM 747 C CA . ARG A 1 93 ? -2.550 10.267 13.012 1.00 88.81 93 ARG A CA 1
ATOM 748 C C . ARG A 1 93 ? -3.454 9.118 12.578 1.00 88.81 93 ARG A C 1
ATOM 750 O O . ARG A 1 93 ? -3.262 8.023 13.099 1.00 88.81 93 ARG A O 1
ATOM 757 N N . ALA A 1 94 ? -4.325 9.328 11.587 1.00 89.38 94 ALA A N 1
ATOM 758 C CA . ALA A 1 94 ? -5.130 8.254 10.996 1.00 89.38 94 ALA A CA 1
ATOM 759 C C . ALA A 1 94 ? -4.242 7.107 10.485 1.00 89.38 94 ALA A C 1
ATOM 761 O O . ALA A 1 94 ? -4.458 5.948 10.835 1.00 89.38 94 ALA A O 1
ATOM 762 N N . ASP A 1 95 ? -3.174 7.427 9.744 1.00 91.00 95 ASP A N 1
ATOM 763 C CA . ASP A 1 95 ? -2.232 6.422 9.237 1.00 91.00 95 ASP A CA 1
ATOM 764 C C . ASP A 1 95 ? -1.550 5.639 10.375 1.00 91.00 95 ASP A C 1
ATOM 766 O O . ASP A 1 95 ? -1.359 4.424 10.281 1.00 91.00 95 ASP A O 1
ATOM 770 N N . ARG A 1 96 ? -1.172 6.308 11.475 1.00 90.69 96 ARG A N 1
ATOM 771 C CA . ARG A 1 96 ? -0.574 5.635 12.642 1.00 90.69 96 ARG A CA 1
ATOM 772 C C . ARG A 1 96 ? -1.566 4.701 13.332 1.00 90.69 96 ARG A C 1
ATOM 774 O O . ARG A 1 96 ? -1.204 3.547 13.548 1.00 90.69 96 ARG A O 1
ATOM 781 N N . ILE A 1 97 ? -2.791 5.168 13.592 1.00 91.56 97 ILE A N 1
ATOM 782 C CA . ILE A 1 97 ? -3.868 4.351 14.173 1.00 91.56 97 ILE A CA 1
ATOM 783 C C . ILE A 1 97 ? -4.116 3.122 13.296 1.00 91.56 97 ILE A C 1
ATOM 785 O O . ILE A 1 97 ? -4.166 2.007 13.800 1.00 91.56 97 ILE A O 1
ATOM 789 N N . PHE A 1 98 ? -4.156 3.289 11.973 1.00 91.56 98 PHE A N 1
ATOM 790 C CA . PHE A 1 98 ? -4.302 2.178 11.035 1.00 91.56 98 PHE A CA 1
ATOM 791 C C . PHE A 1 98 ? -3.184 1.130 11.166 1.00 91.56 98 PHE A C 1
ATOM 793 O O . PHE A 1 98 ? -3.448 -0.076 11.195 1.00 91.56 98 PHE A O 1
ATOM 800 N N . ARG A 1 99 ? -1.923 1.568 11.281 1.00 92.50 99 ARG A N 1
ATOM 801 C CA . ARG A 1 99 ? -0.772 0.670 11.484 1.00 92.50 99 ARG A CA 1
ATOM 802 C C . ARG A 1 99 ? -0.880 -0.111 12.792 1.00 92.50 99 ARG A C 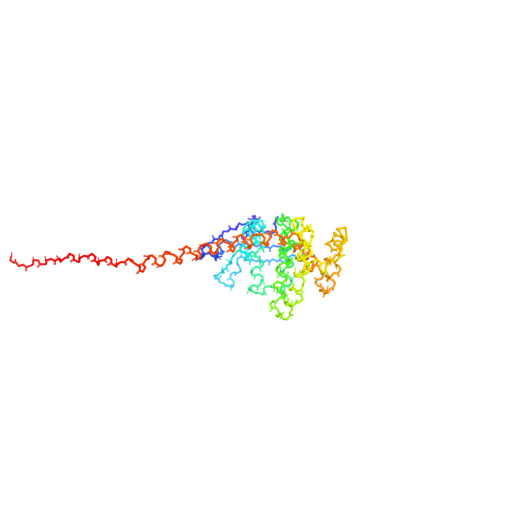1
ATOM 804 O O . ARG A 1 99 ? -0.566 -1.305 12.802 1.00 92.50 99 ARG A O 1
ATOM 811 N N . ASP A 1 100 ? -1.263 0.563 13.870 1.00 92.56 100 ASP A N 1
ATOM 812 C CA . ASP A 1 100 ? -1.366 -0.034 15.200 1.00 92.56 100 ASP A CA 1
ATOM 813 C C . ASP A 1 100 ? -2.550 -1.012 15.264 1.00 92.56 100 ASP A C 1
ATOM 815 O O . ASP A 1 100 ? -2.339 -2.184 15.586 1.00 92.56 100 ASP A O 1
ATOM 819 N N . ALA A 1 101 ? -3.717 -0.619 14.746 1.00 91.50 101 ALA A N 1
ATOM 820 C CA . ALA A 1 101 ? -4.896 -1.471 14.594 1.00 91.50 101 ALA A CA 1
ATOM 821 C C . ALA A 1 101 ? -4.614 -2.751 13.783 1.00 91.50 101 ALA A C 1
ATOM 823 O O . ALA A 1 101 ? -5.051 -3.850 14.137 1.00 91.50 101 ALA A O 1
ATOM 824 N N . MET A 1 102 ? -3.837 -2.654 12.696 1.00 92.25 102 MET A N 1
ATOM 825 C CA . MET A 1 102 ? -3.378 -3.833 11.949 1.00 92.25 102 MET A CA 1
ATOM 826 C C . MET A 1 102 ? -2.458 -4.735 12.783 1.00 92.25 102 MET A C 1
ATOM 828 O O . MET A 1 102 ? -2.514 -5.960 12.658 1.00 92.25 102 MET A O 1
ATOM 832 N N . GLY A 1 103 ? -1.590 -4.151 13.613 1.00 91.56 103 GLY A N 1
ATOM 833 C CA . GLY A 1 103 ? -0.729 -4.900 14.526 1.00 91.56 103 GLY A CA 1
ATOM 834 C C . GLY A 1 103 ? -1.532 -5.704 15.547 1.00 91.56 103 GLY A C 1
ATOM 835 O O . GLY A 1 103 ? -1.235 -6.876 15.769 1.00 91.56 103 GLY A O 1
ATOM 836 N N . GLU A 1 104 ? -2.582 -5.104 16.094 1.00 91.25 104 GLU A N 1
ATOM 837 C CA . GLU A 1 104 ? -3.477 -5.731 17.068 1.00 91.25 104 GLU A CA 1
ATOM 838 C C . GLU A 1 104 ? -4.360 -6.827 16.456 1.00 91.25 104 GLU A C 1
ATOM 840 O O . GLU A 1 104 ? -4.701 -7.806 17.122 1.00 91.25 104 GLU A O 1
ATOM 845 N N . GLN A 1 105 ? -4.679 -6.708 15.165 1.00 89.94 105 GLN A N 1
ATOM 846 C CA . GLN A 1 105 ? -5.360 -7.744 14.381 1.00 89.94 105 GLN A CA 1
ATOM 847 C C . GLN A 1 105 ? -4.420 -8.850 13.869 1.00 89.94 105 GLN A C 1
ATOM 849 O O . GLN A 1 105 ? -4.817 -9.687 13.057 1.00 89.94 105 GLN A O 1
ATOM 854 N N . ASN A 1 106 ? -3.171 -8.890 14.348 1.00 90.88 106 ASN A N 1
ATOM 855 C CA . ASN A 1 106 ? -2.153 -9.873 13.967 1.00 90.88 106 ASN A CA 1
ATOM 856 C C . ASN A 1 106 ? -1.810 -9.879 12.466 1.00 90.88 106 ASN A C 1
ATOM 858 O O . ASN A 1 106 ? -1.348 -10.890 11.927 1.00 90.88 106 ASN A O 1
ATOM 862 N N . VAL A 1 107 ? -1.971 -8.744 11.777 1.00 89.38 107 VAL A N 1
ATOM 863 C CA . VAL A 1 107 ? -1.486 -8.602 10.401 1.00 89.38 107 VAL A CA 1
ATOM 864 C C . VAL A 1 107 ? 0.035 -8.768 10.397 1.00 89.38 107 VAL A C 1
ATOM 866 O O . VAL A 1 107 ? 0.755 -8.143 11.181 1.00 89.38 107 VAL A O 1
ATOM 869 N N . ARG A 1 108 ? 0.539 -9.603 9.477 1.00 91.31 108 ARG A N 1
ATOM 870 C CA . ARG A 1 108 ? 1.978 -9.884 9.319 1.00 91.31 108 ARG A CA 1
ATOM 871 C C . ARG A 1 108 ? 2.792 -8.588 9.327 1.00 91.31 108 ARG A C 1
ATOM 873 O O . ARG A 1 108 ? 2.471 -7.653 8.593 1.00 91.31 108 ARG A O 1
ATOM 880 N N . PHE A 1 109 ? 3.887 -8.582 10.090 1.00 90.88 109 PHE A N 1
ATOM 881 C CA . PHE A 1 109 ? 4.723 -7.400 10.322 1.00 90.88 109 PHE A CA 1
ATOM 882 C C . PHE A 1 109 ? 5.070 -6.650 9.033 1.00 90.88 109 PHE A C 1
ATOM 884 O O . PHE A 1 109 ? 4.785 -5.467 8.918 1.00 90.88 109 PHE A O 1
ATOM 891 N N . LEU A 1 110 ? 5.620 -7.326 8.023 1.00 88.56 110 LEU A N 1
ATOM 892 C CA . LEU A 1 110 ? 6.004 -6.647 6.784 1.00 88.56 110 LEU A CA 1
ATOM 893 C C . LEU A 1 110 ? 4.792 -6.050 6.043 1.00 88.56 110 LEU A C 1
ATOM 895 O O . LEU A 1 110 ? 4.856 -4.921 5.567 1.00 88.56 110 LEU A O 1
ATOM 899 N N . ARG A 1 111 ? 3.664 -6.771 6.002 1.00 88.31 111 ARG A N 1
ATOM 900 C CA . ARG A 1 111 ? 2.435 -6.315 5.335 1.00 88.31 111 ARG A CA 1
ATOM 901 C C . ARG A 1 111 ? 1.890 -5.040 5.980 1.00 88.31 111 ARG A C 1
ATOM 903 O O . ARG A 1 111 ? 1.601 -4.092 5.258 1.00 88.31 111 ARG A O 1
ATOM 910 N N . ARG A 1 112 ? 1.805 -4.993 7.315 1.00 91.69 112 ARG A N 1
ATOM 911 C CA . ARG A 1 112 ? 1.262 -3.826 8.036 1.00 91.69 112 ARG A CA 1
ATOM 912 C C . ARG A 1 112 ? 2.076 -2.555 7.763 1.00 91.69 112 ARG A C 1
ATOM 914 O O . ARG A 1 112 ? 1.510 -1.487 7.571 1.00 91.69 112 ARG A O 1
ATOM 921 N N . TRP A 1 113 ? 3.404 -2.679 7.697 1.00 92.31 113 TRP A N 1
ATOM 922 C CA . TRP A 1 113 ? 4.298 -1.549 7.448 1.00 92.31 113 TRP A CA 1
ATOM 923 C C . TRP A 1 113 ? 4.239 -1.075 5.997 1.00 92.31 113 TRP A C 1
ATOM 925 O O . TRP A 1 113 ? 4.257 0.128 5.758 1.00 92.31 113 TRP A O 1
ATOM 935 N N . LEU A 1 114 ? 4.120 -1.991 5.032 1.00 89.88 114 LEU A N 1
ATOM 936 C CA . LEU A 1 114 ? 3.958 -1.631 3.621 1.00 89.88 114 LEU A CA 1
ATOM 937 C C . LEU A 1 114 ? 2.624 -0.933 3.357 1.00 89.88 114 LEU A C 1
ATOM 939 O O . LEU A 1 114 ? 2.599 0.078 2.661 1.00 89.88 114 LEU A O 1
ATOM 943 N N . MET A 1 115 ? 1.534 -1.438 3.943 1.00 89.62 115 MET A N 1
ATOM 944 C CA . MET A 1 115 ? 0.219 -0.797 3.848 1.00 89.62 115 MET A CA 1
ATOM 945 C C . MET A 1 115 ? 0.242 0.600 4.477 1.00 89.62 115 MET A C 1
ATOM 947 O O . MET A 1 115 ? -0.203 1.551 3.843 1.00 89.62 115 MET A O 1
ATOM 951 N N . TRP A 1 116 ? 0.850 0.745 5.661 1.00 92.31 116 TRP A N 1
ATOM 952 C CA . TRP A 1 116 ? 1.083 2.048 6.292 1.00 92.31 116 TRP A CA 1
ATOM 953 C C . TRP A 1 116 ? 1.887 3.004 5.396 1.00 92.31 116 TRP A C 1
ATOM 955 O O . TRP A 1 116 ? 1.485 4.145 5.183 1.00 92.31 116 TRP A O 1
ATOM 965 N N . ALA A 1 117 ? 2.999 2.541 4.818 1.00 88.75 117 ALA A N 1
ATOM 966 C CA . ALA A 1 117 ? 3.820 3.370 3.941 1.00 88.75 117 ALA A CA 1
ATOM 967 C C . ALA A 1 117 ? 3.043 3.825 2.693 1.00 88.75 117 ALA A C 1
ATOM 969 O O . ALA A 1 117 ? 3.195 4.969 2.269 1.00 88.75 117 ALA A O 1
ATOM 970 N N . ALA A 1 118 ? 2.186 2.965 2.133 1.00 86.75 118 ALA A N 1
ATOM 971 C CA . ALA A 1 118 ? 1.355 3.294 0.980 1.00 86.75 118 ALA A CA 1
ATOM 972 C C . ALA A 1 118 ? 0.326 4.397 1.290 1.00 86.75 118 ALA A C 1
ATOM 974 O O . ALA A 1 118 ? 0.260 5.386 0.554 1.00 86.75 118 ALA A O 1
ATOM 975 N N . VAL A 1 119 ? -0.429 4.276 2.391 1.00 85.06 119 VAL A N 1
ATOM 976 C CA . VAL A 1 119 ? -1.408 5.310 2.786 1.00 85.06 119 VAL A CA 1
ATOM 977 C C . VAL A 1 119 ? -0.718 6.619 3.163 1.00 85.06 119 VAL A C 1
ATOM 979 O O . VAL A 1 119 ? -1.142 7.687 2.720 1.00 85.06 119 VAL A O 1
ATOM 982 N N . SER A 1 120 ? 0.436 6.548 3.834 1.00 86.81 120 SER A N 1
ATOM 983 C CA . SER A 1 120 ? 1.226 7.737 4.132 1.00 86.81 120 SER A CA 1
ATOM 984 C C . SER A 1 120 ? 1.730 8.422 2.872 1.00 86.81 120 SER A C 1
ATOM 986 O O . SER A 1 120 ? 1.578 9.633 2.766 1.00 86.81 120 SER A O 1
ATOM 988 N N . ILE A 1 121 ? 2.246 7.698 1.873 1.00 83.88 121 ILE A N 1
ATOM 989 C CA . ILE A 1 121 ? 2.625 8.294 0.580 1.00 83.88 121 ILE A CA 1
ATOM 990 C C . ILE A 1 121 ? 1.430 9.000 -0.075 1.00 83.88 121 ILE A C 1
ATOM 992 O O . ILE A 1 121 ? 1.583 10.134 -0.533 1.00 83.88 121 ILE A O 1
ATOM 996 N N . SER A 1 122 ? 0.240 8.389 -0.063 1.00 81.56 122 SER A N 1
ATOM 997 C CA . SER A 1 122 ? -0.989 9.017 -0.572 1.00 81.56 122 SER A CA 1
ATOM 998 C C . SER A 1 122 ? -1.281 10.346 0.138 1.00 81.56 122 SER A C 1
ATOM 1000 O O . SER A 1 122 ? -1.472 11.375 -0.514 1.00 81.56 122 SER A O 1
ATOM 1002 N N . THR A 1 123 ? -1.187 10.374 1.470 1.00 80.50 123 THR A N 1
ATOM 1003 C CA . THR A 1 123 ? -1.308 11.597 2.284 1.00 80.50 123 THR A CA 1
ATOM 1004 C C . THR A 1 123 ? -0.286 12.676 1.907 1.00 80.50 123 THR A C 1
ATOM 1006 O O . THR A 1 123 ? -0.606 13.868 1.912 1.00 80.50 123 THR A O 1
ATOM 1009 N N . ILE A 1 124 ? 0.941 12.301 1.531 1.00 79.44 124 ILE A N 1
ATOM 1010 C CA . ILE A 1 124 ? 1.965 13.259 1.077 1.00 79.44 124 ILE A CA 1
ATOM 1011 C C . ILE A 1 124 ? 1.596 13.868 -0.277 1.00 79.44 124 ILE A C 1
ATOM 1013 O O . ILE A 1 124 ? 1.738 15.083 -0.453 1.00 79.44 124 ILE A O 1
ATOM 1017 N N . VAL A 1 125 ? 1.162 13.027 -1.218 1.00 78.88 125 VAL A N 1
ATOM 1018 C CA . VAL A 1 125 ? 0.848 13.411 -2.600 1.00 78.88 125 VAL A CA 1
ATOM 1019 C C . VAL A 1 125 ? -0.350 14.350 -2.649 1.00 78.88 125 VAL A C 1
ATOM 1021 O O . VAL A 1 125 ? -0.268 15.393 -3.299 1.00 78.88 125 VAL A O 1
ATOM 1024 N N . GLN A 1 126 ? -1.419 14.028 -1.916 1.00 73.25 126 GLN A N 1
ATOM 1025 C CA . GLN A 1 126 ? -2.648 14.825 -1.907 1.00 73.25 126 GLN A CA 1
ATOM 1026 C C . GLN A 1 126 ? -2.417 16.265 -1.426 1.00 73.25 126 GLN A C 1
ATOM 1028 O O . GLN A 1 126 ? -3.022 17.195 -1.950 1.00 73.25 126 GLN A O 1
ATOM 103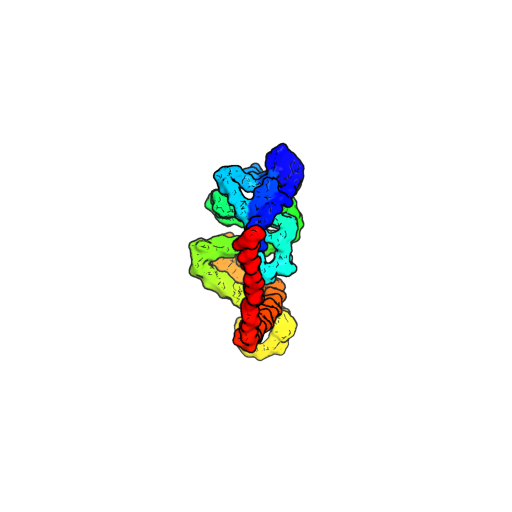3 N N . ARG A 1 127 ? -1.486 16.487 -0.485 1.00 67.75 127 ARG A N 1
ATOM 1034 C CA . ARG A 1 127 ? -1.191 17.835 0.032 1.00 67.75 127 ARG A CA 1
ATOM 1035 C C . ARG A 1 127 ? -0.423 18.721 -0.954 1.00 67.75 127 ARG A C 1
ATOM 1037 O O . ARG A 1 127 ? -0.510 19.943 -0.853 1.00 67.75 127 ARG A O 1
ATOM 1044 N N . ARG A 1 128 ? 0.403 18.157 -1.848 1.00 74.38 128 ARG A N 1
ATOM 1045 C CA . ARG A 1 128 ? 1.209 18.948 -2.797 1.00 74.38 128 ARG A CA 1
ATOM 1046 C C . ARG A 1 128 ? 1.727 18.085 -3.944 1.00 74.38 128 ARG A C 1
ATOM 1048 O O . ARG A 1 128 ? 2.709 17.368 -3.769 1.00 74.38 128 ARG A O 1
ATOM 1055 N N . TRP A 1 129 ? 1.161 18.250 -5.140 1.00 71.94 129 TRP A N 1
ATOM 1056 C CA . TRP A 1 129 ? 1.570 17.503 -6.339 1.00 71.94 129 TRP A CA 1
ATOM 1057 C C . TRP A 1 129 ? 3.072 17.627 -6.656 1.00 71.94 129 TRP A C 1
ATOM 1059 O O . TRP A 1 129 ? 3.679 16.670 -7.111 1.00 71.94 129 TRP A O 1
ATOM 1069 N N . LEU A 1 130 ? 3.716 18.758 -6.330 1.00 73.12 130 LEU A N 1
ATOM 1070 C CA . LEU A 1 130 ? 5.170 18.940 -6.491 1.00 73.12 130 LEU A CA 1
ATOM 1071 C C . LEU A 1 130 ? 6.003 17.917 -5.694 1.00 73.12 130 LEU A C 1
ATOM 1073 O O . LEU A 1 130 ? 7.157 17.664 -6.030 1.00 73.12 130 LEU A O 1
ATOM 1077 N N . ARG A 1 131 ? 5.432 17.297 -4.653 1.00 73.69 131 ARG A N 1
ATOM 1078 C CA . ARG A 1 131 ? 6.071 16.206 -3.901 1.00 73.69 131 ARG A CA 1
ATOM 1079 C C . ARG A 1 131 ? 6.012 14.863 -4.628 1.00 73.69 131 ARG A C 1
ATOM 1081 O O . ARG A 1 131 ? 6.675 13.932 -4.189 1.00 73.69 131 ARG A O 1
ATOM 1088 N N 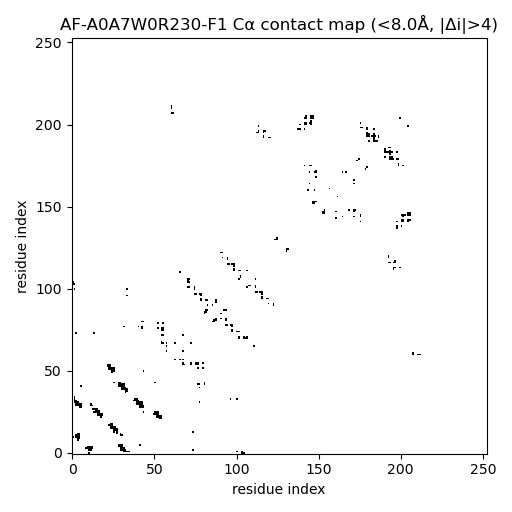. LEU A 1 132 ? 5.302 14.765 -5.753 1.00 77.75 132 LEU A N 1
ATOM 1089 C CA . LEU A 1 132 ? 5.372 13.604 -6.639 1.00 77.75 132 LEU A CA 1
ATOM 1090 C C . LEU A 1 132 ? 6.757 13.450 -7.253 1.00 77.75 132 LEU A C 1
ATOM 1092 O O . LEU A 1 132 ? 7.218 12.327 -7.372 1.00 77.75 132 LEU A O 1
ATOM 1096 N N . VAL A 1 133 ? 7.444 14.542 -7.598 1.00 80.44 133 VAL A N 1
ATOM 1097 C CA . VAL A 1 133 ? 8.765 14.479 -8.248 1.00 80.44 133 VAL A CA 1
ATOM 1098 C C . VAL A 1 133 ? 9.778 13.664 -7.431 1.00 80.44 133 VAL A C 1
ATOM 1100 O O . VAL A 1 133 ? 10.309 12.695 -7.973 1.00 80.44 133 VAL A O 1
ATOM 1103 N N . PRO A 1 134 ? 10.030 13.961 -6.138 1.00 81.12 134 PRO A N 1
ATOM 1104 C CA . PRO A 1 134 ? 10.952 13.152 -5.345 1.00 81.12 134 PRO A CA 1
ATOM 1105 C C . PRO A 1 134 ? 10.449 11.720 -5.119 1.00 81.12 134 PRO A C 1
ATOM 1107 O O . PRO A 1 134 ? 11.270 10.814 -5.062 1.00 81.12 134 PRO A O 1
ATOM 1110 N N . ILE A 1 135 ? 9.132 11.484 -5.040 1.00 81.12 135 ILE A N 1
ATOM 1111 C CA . ILE A 1 135 ? 8.560 10.130 -4.908 1.00 81.12 135 ILE A CA 1
ATOM 1112 C C . ILE A 1 135 ? 8.778 9.321 -6.190 1.00 81.12 135 ILE A C 1
ATOM 1114 O O . ILE A 1 135 ? 9.176 8.166 -6.137 1.00 81.12 135 ILE A O 1
ATOM 1118 N N . VAL A 1 136 ? 8.553 9.910 -7.359 1.00 83.81 136 VAL A N 1
ATOM 1119 C CA . VAL A 1 136 ? 8.771 9.242 -8.645 1.00 83.81 136 VAL A CA 1
ATOM 1120 C C . VAL A 1 136 ? 10.259 8.985 -8.854 1.00 83.81 136 VAL A C 1
ATOM 1122 O O . VAL A 1 136 ? 10.630 7.868 -9.198 1.00 83.81 136 VAL A O 1
ATOM 1125 N N . ALA A 1 137 ? 11.122 9.966 -8.572 1.00 83.25 137 ALA A N 1
ATOM 1126 C CA . ALA A 1 137 ? 12.570 9.773 -8.613 1.00 83.25 137 ALA A CA 1
ATOM 1127 C C . ALA A 1 137 ? 13.014 8.634 -7.675 1.00 83.25 137 ALA A C 1
ATOM 1129 O O . ALA A 1 137 ? 13.798 7.776 -8.075 1.00 83.25 137 ALA A O 1
ATOM 1130 N N . TRP A 1 138 ? 12.447 8.576 -6.465 1.00 84.00 138 TRP A N 1
ATOM 1131 C CA . TRP A 1 138 ? 12.644 7.488 -5.507 1.00 84.00 138 TRP A CA 1
ATOM 1132 C C . TRP A 1 138 ? 12.270 6.125 -6.099 1.00 84.00 138 TRP A C 1
ATOM 1134 O O . TRP A 1 138 ? 13.089 5.207 -6.110 1.00 84.00 138 TRP A O 1
ATOM 1144 N N . LEU A 1 139 ? 11.057 6.004 -6.647 1.00 84.62 139 LEU A N 1
ATOM 1145 C CA . LEU A 1 139 ? 10.576 4.776 -7.279 1.00 84.62 139 LEU A CA 1
ATOM 1146 C C . LEU A 1 139 ? 11.488 4.336 -8.427 1.00 84.62 139 LEU A C 1
ATOM 1148 O O . LEU A 1 139 ? 11.873 3.172 -8.478 1.00 84.62 139 LEU A O 1
ATOM 1152 N N . VAL A 1 140 ? 11.877 5.259 -9.309 1.00 85.12 140 VAL A N 1
ATOM 1153 C CA . VAL A 1 140 ? 12.745 4.968 -10.460 1.00 85.12 140 VAL A CA 1
ATOM 1154 C C . VAL A 1 140 ? 14.092 4.409 -10.008 1.00 85.12 140 VAL A C 1
ATOM 1156 O O . VAL A 1 140 ? 14.534 3.396 -10.548 1.00 85.12 140 VAL A O 1
ATOM 1159 N N . VAL A 1 141 ? 14.720 5.008 -8.992 1.00 83.25 141 VAL A N 1
ATOM 1160 C CA . VAL A 1 141 ? 16.010 4.538 -8.461 1.00 83.25 141 VAL A CA 1
ATOM 1161 C C . VAL A 1 141 ? 15.904 3.110 -7.917 1.00 83.25 141 VAL A C 1
ATOM 1163 O O . VAL A 1 141 ? 16.725 2.259 -8.263 1.00 83.25 141 VAL A O 1
ATOM 1166 N N . PHE A 1 142 ? 14.888 2.812 -7.100 1.00 83.38 142 PHE A N 1
ATOM 1167 C CA . PHE A 1 142 ? 14.757 1.483 -6.488 1.00 83.38 142 PHE A CA 1
ATOM 1168 C C . PHE A 1 142 ? 14.281 0.408 -7.459 1.00 83.38 142 PHE A C 1
ATOM 1170 O O . PHE A 1 142 ? 14.747 -0.727 -7.371 1.00 83.38 142 PHE A O 1
ATOM 1177 N N . VAL A 1 143 ? 13.418 0.755 -8.417 1.00 85.19 143 VAL A N 1
ATOM 1178 C CA . VAL A 1 143 ? 13.077 -0.140 -9.528 1.00 85.19 143 VAL A CA 1
ATOM 1179 C C . VAL A 1 143 ? 14.337 -0.445 -10.333 1.00 85.19 143 VAL A C 1
ATOM 1181 O O . VAL A 1 143 ? 14.624 -1.614 -10.582 1.00 85.19 143 VAL A O 1
ATOM 1184 N N . ALA A 1 144 ? 15.141 0.568 -10.671 1.00 79.44 144 ALA A N 1
ATOM 1185 C CA . ALA A 1 144 ? 16.364 0.353 -11.433 1.00 79.44 144 ALA A CA 1
ATOM 1186 C C . ALA A 1 144 ? 17.333 -0.603 -10.710 1.00 79.44 144 ALA A C 1
ATOM 1188 O O . ALA A 1 144 ? 17.882 -1.532 -11.310 1.00 79.44 144 ALA A O 1
ATOM 1189 N N . LEU A 1 145 ? 17.477 -0.424 -9.395 1.00 78.50 145 LEU A N 1
ATOM 1190 C CA . LEU A 1 145 ? 18.302 -1.276 -8.544 1.00 78.50 145 LEU A CA 1
ATOM 1191 C C . LEU A 1 145 ? 17.761 -2.713 -8.418 1.00 78.50 145 LEU A C 1
ATOM 1193 O O . LEU A 1 145 ? 18.543 -3.664 -8.458 1.00 78.50 145 LEU A O 1
ATOM 1197 N N . ALA A 1 146 ? 16.442 -2.889 -8.298 1.00 82.81 146 ALA A N 1
ATOM 1198 C CA . ALA A 1 146 ? 15.802 -4.205 -8.223 1.00 82.81 146 ALA A CA 1
ATOM 1199 C C . ALA A 1 146 ? 16.021 -5.027 -9.501 1.00 82.81 146 ALA A C 1
ATOM 1201 O O . ALA A 1 146 ? 16.383 -6.205 -9.441 1.00 82.81 146 ALA A O 1
ATOM 1202 N N . PHE A 1 147 ? 15.875 -4.390 -10.664 1.00 79.75 147 PHE A N 1
ATOM 1203 C CA . PHE A 1 147 ? 16.155 -5.024 -11.950 1.00 79.75 147 PHE A CA 1
ATOM 1204 C C . PHE A 1 147 ? 17.631 -5.415 -12.070 1.00 79.75 147 PHE A C 1
ATOM 1206 O O . PHE A 1 147 ? 17.930 -6.551 -12.423 1.00 79.75 147 PHE A O 1
ATOM 1213 N N . ARG A 1 148 ? 18.562 -4.538 -11.671 1.00 74.38 148 ARG A N 1
ATOM 1214 C CA . ARG A 1 148 ? 20.007 -4.833 -11.685 1.00 74.38 148 ARG A CA 1
ATOM 1215 C C . ARG A 1 148 ? 20.392 -6.072 -10.867 1.00 74.38 148 ARG A C 1
ATOM 1217 O O . ARG A 1 148 ? 21.346 -6.761 -11.236 1.00 74.38 148 ARG A O 1
ATOM 1224 N N . LEU A 1 149 ? 19.704 -6.322 -9.753 1.00 74.50 149 LEU A N 1
ATOM 1225 C CA . LEU A 1 149 ? 19.973 -7.453 -8.858 1.00 74.50 149 LEU A CA 1
ATOM 1226 C C . LEU A 1 149 ? 19.271 -8.751 -9.262 1.00 74.50 149 LEU A C 1
ATOM 1228 O O . LEU A 1 149 ? 19.538 -9.799 -8.677 1.00 74.50 149 LEU A O 1
ATOM 1232 N N . THR A 1 150 ? 18.408 -8.708 -10.273 1.00 77.25 150 THR A N 1
ATOM 1233 C CA . THR A 1 150 ? 17.631 -9.869 -10.696 1.00 77.25 150 THR A CA 1
ATOM 1234 C C . THR A 1 150 ? 18.371 -10.610 -11.820 1.00 77.25 150 THR A C 1
ATOM 1236 O O . THR A 1 150 ? 18.586 -10.024 -12.882 1.00 77.25 150 THR A O 1
ATOM 1239 N N . PRO A 1 151 ? 18.768 -11.888 -11.630 1.00 68.81 151 PRO A N 1
ATOM 1240 C CA . PRO A 1 151 ? 19.691 -12.610 -12.515 1.00 68.81 151 PRO A CA 1
ATOM 1241 C C . PRO A 1 151 ? 19.418 -12.544 -14.031 1.00 68.81 151 PRO A C 1
ATOM 1243 O O . PRO A 1 151 ? 20.371 -12.279 -14.760 1.00 68.81 151 PRO A O 1
ATOM 1246 N N . PRO A 1 152 ? 18.178 -12.719 -14.538 1.00 70.19 152 PRO A N 1
ATOM 1247 C CA . PRO A 1 152 ? 17.905 -12.616 -15.977 1.00 70.19 152 PRO A CA 1
ATOM 1248 C C . PRO A 1 152 ? 18.158 -11.220 -16.567 1.00 70.19 152 PRO A C 1
ATOM 1250 O O . PRO A 1 152 ? 18.413 -11.108 -17.758 1.00 70.19 152 PRO A O 1
ATOM 1253 N N . PHE A 1 153 ? 18.109 -10.165 -15.751 1.00 65.19 153 PHE A N 1
ATOM 1254 C CA . PHE A 1 153 ? 18.388 -8.793 -16.181 1.00 65.19 153 PHE A CA 1
ATOM 1255 C C . PHE A 1 153 ? 19.836 -8.381 -15.902 1.00 65.19 153 PHE A C 1
ATOM 1257 O O . PHE A 1 153 ? 20.372 -7.522 -16.591 1.00 65.19 153 PHE A O 1
ATOM 1264 N N . ALA A 1 154 ? 20.485 -9.000 -14.913 1.00 63.06 154 ALA A N 1
ATOM 1265 C CA . ALA A 1 154 ? 21.886 -8.751 -14.586 1.00 63.06 154 ALA A CA 1
ATOM 1266 C C . ALA A 1 154 ? 22.854 -9.228 -15.683 1.00 63.06 154 ALA A C 1
ATOM 1268 O O . ALA A 1 154 ? 23.959 -8.701 -15.776 1.00 63.06 154 ALA A O 1
ATOM 1269 N N . SER A 1 155 ? 22.455 -10.227 -16.477 1.00 62.62 155 SER A N 1
ATOM 1270 C CA . SER A 1 155 ? 23.221 -10.762 -17.610 1.00 62.62 155 SER A CA 1
ATOM 1271 C C . SER A 1 155 ? 22.917 -10.073 -18.943 1.00 62.62 155 SER A C 1
ATOM 1273 O O . SER A 1 155 ? 23.652 -10.260 -19.911 1.00 62.62 155 SER A O 1
ATOM 1275 N N . TRP A 1 156 ? 21.842 -9.285 -19.018 1.00 59.50 156 TRP A N 1
ATOM 1276 C CA . TRP A 1 156 ? 21.543 -8.465 -20.182 1.00 59.50 156 TRP A CA 1
ATOM 1277 C C . TRP A 1 156 ? 22.315 -7.150 -20.064 1.00 59.50 156 TRP A C 1
ATOM 1279 O O . TRP A 1 156 ? 21.895 -6.235 -19.360 1.00 59.50 156 TRP A O 1
ATOM 1289 N N . ASP A 1 157 ? 23.440 -7.046 -20.775 1.00 55.50 157 ASP A N 1
ATOM 1290 C CA . ASP A 1 157 ? 24.227 -5.817 -20.962 1.00 55.50 157 ASP A CA 1
ATOM 1291 C C . ASP A 1 157 ? 23.453 -4.751 -21.777 1.00 55.50 157 ASP A C 1
ATOM 1293 O O . ASP A 1 157 ? 23.923 -4.213 -22.780 1.00 55.50 157 ASP A O 1
ATOM 1297 N N . VAL A 1 158 ? 22.226 -4.414 -21.364 1.00 57.84 158 VAL A N 1
ATOM 1298 C CA . VAL A 1 158 ? 21.472 -3.293 -21.925 1.00 57.84 158 VAL A CA 1
ATOM 1299 C C . VAL A 1 158 ? 22.138 -2.016 -21.422 1.00 57.84 158 VAL A C 1
ATOM 1301 O O . VAL A 1 158 ? 21.950 -1.579 -20.286 1.00 57.84 158 VAL A O 1
ATOM 1304 N N . TRP A 1 159 ? 22.954 -1.430 -22.291 1.00 48.69 159 TRP A N 1
ATOM 1305 C CA . TRP A 1 159 ? 23.804 -0.255 -22.074 1.00 48.69 159 TRP A CA 1
ATOM 1306 C C . TRP A 1 159 ? 23.133 0.916 -21.314 1.00 48.69 159 TRP A C 1
ATOM 1308 O O . TRP A 1 159 ? 23.789 1.605 -20.531 1.00 48.69 159 TRP A O 1
ATOM 1318 N N . ALA A 1 160 ? 21.815 1.103 -21.451 1.00 51.94 160 ALA A N 1
ATOM 1319 C CA . ALA A 1 160 ? 21.054 2.141 -20.744 1.00 51.94 160 ALA A CA 1
ATOM 1320 C C . ALA A 1 160 ? 20.878 1.894 -19.226 1.00 51.94 160 ALA A C 1
ATOM 1322 O O . ALA A 1 160 ? 20.755 2.847 -18.464 1.00 51.94 160 ALA A O 1
ATOM 1323 N N . PHE A 1 161 ? 20.888 0.636 -18.769 1.00 51.47 161 PHE A N 1
ATOM 1324 C CA . PHE A 1 161 ? 20.760 0.276 -17.348 1.00 51.47 161 PHE A CA 1
ATOM 1325 C C . PHE A 1 161 ? 22.125 0.090 -16.666 1.00 51.47 161 PHE A C 1
ATOM 1327 O O . PHE A 1 161 ? 22.294 0.434 -15.495 1.00 51.47 161 PHE A O 1
ATOM 1334 N N . ASN A 1 162 ? 23.120 -0.400 -17.412 1.00 50.41 162 ASN A N 1
ATOM 1335 C CA . ASN A 1 162 ? 24.480 -0.656 -16.916 1.00 50.41 162 ASN A CA 1
ATOM 1336 C C . ASN A 1 162 ? 25.275 0.651 -16.653 1.00 50.41 162 ASN A C 1
ATOM 1338 O O . ASN A 1 162 ? 26.221 0.692 -15.868 1.00 50.41 162 ASN A O 1
ATOM 1342 N N . THR A 1 163 ? 24.863 1.771 -17.255 1.00 51.78 163 THR A N 1
ATOM 1343 C CA . THR A 1 163 ? 25.509 3.084 -17.076 1.00 51.78 163 THR A CA 1
ATOM 1344 C C . THR A 1 163 ? 25.157 3.781 -15.759 1.00 51.78 163 THR A C 1
ATOM 1346 O O . THR A 1 163 ? 26.010 4.483 -15.218 1.00 51.78 163 THR A O 1
ATOM 1349 N N . LEU A 1 164 ? 23.952 3.572 -15.214 1.00 53.62 164 LEU A N 1
ATOM 1350 C CA . LEU A 1 164 ? 23.473 4.281 -14.019 1.00 53.62 164 LEU A CA 1
ATOM 1351 C C . LEU A 1 164 ? 24.084 3.741 -12.709 1.00 53.62 164 LEU A C 1
ATOM 1353 O O . LEU A 1 164 ? 24.228 4.481 -11.739 1.00 53.62 164 LEU A O 1
ATOM 1357 N N . VAL A 1 165 ? 24.451 2.453 -12.672 1.00 54.59 165 VAL A N 1
ATOM 1358 C CA . VAL A 1 165 ? 24.933 1.752 -11.469 1.00 54.59 165 VAL A CA 1
ATOM 1359 C C . VAL A 1 165 ? 26.078 0.806 -11.858 1.00 54.59 165 VAL A C 1
ATOM 1361 O O . VAL A 1 165 ? 25.898 -0.407 -11.953 1.00 54.59 165 VAL A O 1
ATOM 1364 N N . ARG A 1 166 ? 27.286 1.352 -12.065 1.00 65.00 166 ARG A N 1
ATOM 1365 C CA . ARG A 1 166 ? 28.524 0.582 -12.338 1.00 65.00 166 ARG A CA 1
ATOM 1366 C C . ARG A 1 166 ? 29.047 -0.187 -11.110 1.00 65.00 166 ARG A C 1
ATOM 1368 O O . ARG A 1 166 ? 30.253 -0.259 -10.883 1.00 65.00 166 ARG A O 1
ATOM 1375 N N . LEU A 1 167 ? 28.161 -0.716 -10.267 1.00 65.12 167 LEU A N 1
ATOM 1376 C CA . LEU A 1 167 ? 28.562 -1.461 -9.079 1.00 65.12 167 LEU A CA 1
ATOM 1377 C C . LEU A 1 167 ? 28.714 -2.961 -9.385 1.00 65.12 167 LEU A C 1
ATOM 1379 O O . LEU A 1 167 ? 27.889 -3.542 -10.106 1.00 65.12 167 LEU A O 1
ATOM 1383 N N . PRO A 1 168 ? 29.734 -3.619 -8.803 1.00 74.88 168 PRO A N 1
ATOM 1384 C CA . PRO A 1 168 ? 29.799 -5.077 -8.763 1.00 74.88 168 PRO A CA 1
ATOM 1385 C C . PRO A 1 168 ? 28.603 -5.641 -7.978 1.00 74.88 168 PRO A C 1
ATOM 1387 O O . PRO A 1 168 ? 27.960 -4.922 -7.214 1.00 74.88 168 PRO A O 1
ATOM 1390 N N . TRP A 1 169 ? 28.299 -6.934 -8.139 1.00 70.94 169 TRP A N 1
ATOM 1391 C CA . TRP A 1 169 ? 27.102 -7.562 -7.549 1.00 70.94 169 TRP A CA 1
ATOM 1392 C C . TRP A 1 169 ? 26.994 -7.352 -6.028 1.00 70.94 169 TRP A C 1
ATOM 1394 O O . TRP A 1 169 ? 25.917 -7.042 -5.528 1.00 70.94 169 TRP A O 1
ATOM 1404 N N . TRP A 1 170 ? 28.110 -7.427 -5.298 1.00 76.25 170 TRP A N 1
ATOM 1405 C CA . TRP A 1 170 ? 28.147 -7.165 -3.857 1.00 76.25 170 TRP A CA 1
ATOM 1406 C C . TRP A 1 170 ? 27.857 -5.693 -3.536 1.00 76.25 170 TRP A C 1
ATOM 1408 O O . TRP A 1 170 ? 27.164 -5.393 -2.570 1.00 76.25 170 TRP A O 1
ATOM 1418 N N . GLY A 1 171 ? 28.321 -4.769 -4.380 1.00 77.69 171 GLY A N 1
ATOM 1419 C CA . GLY A 1 171 ? 28.044 -3.341 -4.254 1.00 77.69 171 GLY A CA 1
ATOM 1420 C C . GLY A 1 171 ? 26.573 -3.025 -4.510 1.00 77.69 171 GLY A C 1
ATOM 1421 O O . GLY A 1 171 ? 25.989 -2.209 -3.805 1.00 77.69 171 GLY A O 1
ATOM 1422 N N . ALA A 1 172 ? 25.946 -3.723 -5.456 1.00 74.19 172 ALA A N 1
ATOM 1423 C CA . ALA A 1 172 ? 24.511 -3.623 -5.686 1.00 74.19 172 ALA A CA 1
ATOM 1424 C C . ALA A 1 172 ? 23.705 -4.159 -4.485 1.00 74.19 172 ALA A C 1
ATOM 1426 O O . ALA A 1 172 ? 22.739 -3.518 -4.079 1.00 74.19 172 ALA A O 1
ATOM 1427 N N . VAL A 1 173 ? 24.130 -5.265 -3.857 1.00 78.56 173 VAL A N 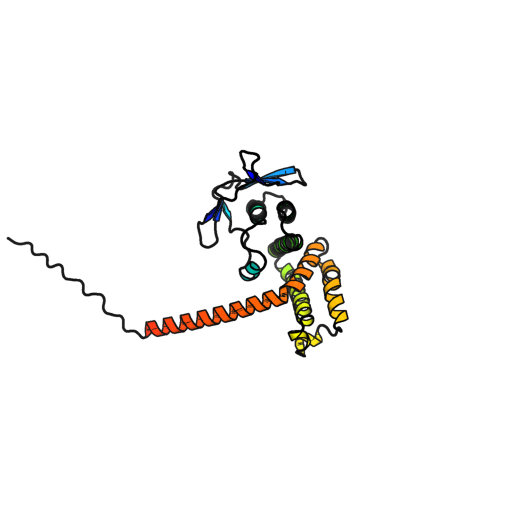1
ATOM 1428 C CA . VAL A 1 173 ? 23.508 -5.779 -2.619 1.00 78.56 173 VAL A CA 1
ATOM 1429 C C . VAL A 1 173 ? 23.644 -4.774 -1.473 1.00 78.56 173 VAL A C 1
ATOM 1431 O O . VAL A 1 173 ? 22.655 -4.466 -0.810 1.00 78.56 173 VAL A O 1
ATOM 1434 N N . LEU A 1 174 ? 24.835 -4.203 -1.270 1.00 83.62 174 LEU A N 1
ATOM 1435 C CA . LEU A 1 174 ? 25.043 -3.151 -0.271 1.00 83.62 174 LEU A CA 1
ATOM 1436 C C . LEU A 1 174 ? 24.168 -1.926 -0.554 1.00 83.62 174 LEU A C 1
ATOM 1438 O O . LEU A 1 174 ? 23.537 -1.406 0.362 1.00 83.62 174 LEU A O 1
ATOM 1442 N N . ALA A 1 175 ? 24.060 -1.503 -1.814 1.00 79.94 175 ALA A N 1
ATOM 1443 C CA . ALA A 1 175 ? 23.176 -0.415 -2.217 1.00 79.94 175 ALA A CA 1
ATOM 1444 C C . ALA A 1 175 ? 21.692 -0.750 -1.986 1.00 79.94 175 ALA A C 1
ATOM 1446 O O . ALA A 1 175 ? 20.924 0.135 -1.632 1.00 79.94 175 ALA A O 1
ATOM 1447 N N . ALA A 1 176 ? 21.267 -2.005 -2.126 1.00 79.31 176 ALA A N 1
ATOM 1448 C CA . ALA A 1 176 ? 19.879 -2.400 -1.874 1.00 79.31 176 ALA A CA 1
ATOM 1449 C C . ALA A 1 176 ? 19.528 -2.439 -0.383 1.00 79.31 176 ALA A C 1
ATOM 1451 O O . ALA A 1 176 ? 18.411 -2.096 0.004 1.00 79.31 176 ALA A O 1
ATOM 1452 N N . VAL A 1 177 ? 20.479 -2.825 0.468 1.00 85.00 177 VAL A N 1
ATOM 1453 C CA . VAL A 1 177 ? 20.270 -2.883 1.921 1.00 85.00 177 VAL A CA 1
ATOM 1454 C C . VAL A 1 177 ? 20.432 -1.500 2.554 1.00 85.00 177 VAL A C 1
ATOM 1456 O O . VAL A 1 177 ? 19.567 -1.076 3.320 1.00 85.00 177 VAL A O 1
ATOM 1459 N N . ALA A 1 178 ? 21.506 -0.781 2.216 1.00 85.75 178 ALA A N 1
ATOM 1460 C CA . ALA A 1 178 ? 21.852 0.510 2.809 1.00 85.75 178 ALA A CA 1
ATOM 1461 C C . ALA A 1 178 ? 21.276 1.714 2.047 1.00 85.75 178 ALA A C 1
ATOM 1463 O O . ALA A 1 178 ? 21.089 2.775 2.633 1.00 85.75 178 ALA A O 1
ATOM 1464 N N . GLY A 1 179 ? 20.957 1.578 0.760 1.00 83.56 179 GLY A N 1
ATOM 1465 C CA . GLY A 1 179 ? 20.400 2.667 -0.048 1.00 83.56 179 GLY A CA 1
ATOM 1466 C C . GLY A 1 179 ? 19.055 3.186 0.461 1.00 83.56 179 GLY A C 1
ATOM 1467 O O . GLY A 1 179 ? 18.936 4.398 0.615 1.00 83.56 179 GLY A O 1
ATOM 1468 N N . PRO A 1 180 ? 18.060 2.332 0.782 1.00 86.12 180 PRO A N 1
ATOM 1469 C CA . PRO A 1 180 ? 16.787 2.777 1.348 1.00 86.12 180 PRO A CA 1
ATOM 1470 C C . PRO A 1 180 ? 16.943 3.641 2.606 1.00 86.12 180 PRO A C 1
ATOM 1472 O O . PRO A 1 180 ? 16.423 4.752 2.585 1.00 86.12 180 PRO A O 1
ATOM 1475 N N . PRO A 1 181 ? 17.685 3.243 3.662 1.00 87.50 181 PRO A N 1
ATOM 1476 C CA . PRO A 1 181 ? 17.911 4.128 4.801 1.00 87.50 181 PRO A CA 1
ATOM 1477 C C . PRO A 1 181 ? 18.733 5.371 4.459 1.00 87.50 181 PRO A C 1
ATOM 1479 O O . PRO A 1 181 ? 18.355 6.465 4.861 1.00 87.50 181 PRO A O 1
ATOM 1482 N N . LEU A 1 182 ? 19.799 5.265 3.665 1.00 84.94 182 LEU A N 1
ATOM 1483 C CA . LEU A 1 182 ? 20.634 6.429 3.342 1.00 84.94 182 LEU A CA 1
ATOM 1484 C C . LEU A 1 182 ? 19.877 7.492 2.542 1.00 84.94 182 LEU A C 1
ATOM 1486 O O . LEU A 1 182 ? 19.893 8.672 2.889 1.00 84.94 182 LEU A O 1
ATOM 1490 N N . LEU A 1 183 ? 19.174 7.079 1.491 1.00 80.69 183 LEU A N 1
ATOM 1491 C CA . LEU A 1 183 ? 18.419 7.994 0.646 1.00 80.69 183 LEU A CA 1
ATOM 1492 C C . LEU A 1 183 ? 17.164 8.506 1.382 1.00 80.69 183 LEU A C 1
ATOM 1494 O O . LEU A 1 183 ? 16.713 9.623 1.121 1.00 80.69 183 LEU A O 1
ATOM 1498 N N . ALA A 1 184 ? 16.616 7.750 2.345 1.00 85.94 184 ALA A N 1
ATOM 1499 C CA . ALA A 1 184 ? 15.389 8.130 3.049 1.00 85.94 184 ALA A CA 1
ATOM 1500 C C . ALA A 1 184 ? 15.605 9.329 3.974 1.00 85.94 184 ALA A C 1
ATOM 1502 O O . ALA A 1 184 ? 14.633 9.968 4.375 1.00 85.94 184 ALA A O 1
ATOM 1503 N N . ALA A 1 185 ? 16.858 9.698 4.256 1.00 85.69 185 ALA A N 1
ATOM 1504 C CA . ALA A 1 185 ? 17.197 10.944 4.935 1.00 85.69 185 ALA A CA 1
ATOM 1505 C C . ALA A 1 185 ? 16.581 12.179 4.243 1.00 85.69 185 ALA A C 1
ATOM 1507 O O . ALA A 1 185 ? 16.179 13.122 4.922 1.00 85.69 185 ALA A O 1
ATOM 1508 N N . VAL A 1 186 ? 16.397 12.142 2.913 1.00 82.88 186 VAL A N 1
ATOM 1509 C CA . VAL A 1 186 ? 15.733 13.211 2.135 1.00 82.88 186 VAL A CA 1
ATOM 1510 C C . VAL A 1 186 ? 14.281 13.437 2.580 1.00 82.88 186 VAL A C 1
ATOM 1512 O O . VAL A 1 186 ? 13.741 14.532 2.438 1.00 82.88 186 VAL A O 1
ATOM 1515 N N . TRP A 1 187 ? 13.641 12.424 3.169 1.00 79.81 187 TRP A N 1
ATOM 1516 C CA . TRP A 1 187 ? 12.261 12.498 3.647 1.00 79.81 187 TRP A CA 1
ATOM 1517 C C . TRP A 1 187 ? 12.141 13.156 5.034 1.00 79.81 187 TRP A C 1
ATOM 1519 O O . TRP A 1 187 ? 11.023 13.373 5.515 1.00 79.81 187 TRP A O 1
ATOM 1529 N N . GLY A 1 188 ? 13.264 13.501 5.680 1.00 85.62 188 GLY A N 1
ATOM 1530 C CA . GLY A 1 188 ? 13.312 14.221 6.954 1.00 85.62 188 GLY A CA 1
ATOM 1531 C C . GLY A 1 188 ? 12.479 13.541 8.044 1.00 85.62 188 GLY A C 1
ATOM 1532 O O . GLY A 1 188 ? 12.694 12.377 8.374 1.00 85.62 188 GLY A O 1
ATOM 1533 N N . ARG A 1 189 ? 11.464 14.243 8.570 1.00 83.50 189 ARG A N 1
ATOM 1534 C CA . ARG A 1 189 ? 10.541 13.721 9.602 1.00 83.50 189 ARG A CA 1
ATOM 1535 C C . ARG A 1 189 ? 9.804 12.440 9.176 1.00 83.50 189 ARG A C 1
ATOM 1537 O O . ARG A 1 189 ? 9.331 11.697 10.027 1.00 83.50 189 ARG A O 1
ATOM 1544 N N . ARG A 1 190 ? 9.720 12.160 7.871 1.00 84.25 190 ARG A N 1
ATOM 1545 C CA . ARG A 1 190 ? 9.068 10.971 7.298 1.00 84.25 190 ARG A CA 1
ATOM 1546 C C . ARG A 1 190 ? 10.068 9.900 6.852 1.00 84.25 190 ARG A C 1
ATOM 1548 O O . ARG A 1 190 ? 9.739 9.074 6.007 1.00 84.25 190 ARG A O 1
ATOM 1555 N N . TYR A 1 191 ? 11.264 9.892 7.440 1.00 86.25 191 TYR A N 1
ATOM 1556 C CA . TYR A 1 191 ? 12.328 8.918 7.185 1.00 86.25 191 TYR A CA 1
ATOM 1557 C C . TYR A 1 191 ? 11.826 7.468 7.101 1.00 86.25 191 TYR A C 1
ATOM 1559 O O . TYR A 1 191 ? 12.103 6.772 6.128 1.00 86.25 191 TYR A O 1
ATOM 1567 N N . LEU A 1 192 ? 11.013 7.024 8.068 1.00 87.94 192 LEU A N 1
ATOM 1568 C CA . LEU A 1 192 ? 10.500 5.649 8.099 1.00 87.94 192 LEU A CA 1
ATOM 1569 C C . LEU A 1 192 ? 9.627 5.298 6.886 1.00 87.94 192 LEU A C 1
ATOM 1571 O O . LEU A 1 192 ? 9.684 4.167 6.408 1.00 87.94 192 LEU A O 1
ATOM 1575 N N . VAL A 1 193 ? 8.863 6.261 6.355 1.00 86.69 193 VAL A N 1
ATOM 1576 C CA . VAL A 1 193 ? 8.076 6.064 5.126 1.00 86.69 193 VAL A CA 1
ATOM 1577 C C . VAL A 1 193 ? 9.018 5.799 3.952 1.00 86.69 193 VAL A C 1
ATOM 1579 O O . VAL A 1 193 ? 8.798 4.856 3.192 1.00 86.69 193 VAL A O 1
ATOM 1582 N N . GLY A 1 194 ? 10.099 6.576 3.840 1.00 86.12 194 GLY A N 1
ATOM 1583 C CA . GLY A 1 194 ? 11.135 6.388 2.822 1.00 86.12 194 GLY A CA 1
ATOM 1584 C C . GLY A 1 194 ? 11.815 5.021 2.931 1.00 86.12 194 GLY A C 1
ATOM 1585 O O . GLY A 1 194 ? 11.874 4.290 1.949 1.00 86.12 194 GLY A O 1
ATOM 1586 N N . VAL A 1 195 ? 12.244 4.622 4.133 1.00 89.25 195 VAL A N 1
ATOM 1587 C CA . VAL A 1 195 ? 12.900 3.321 4.372 1.00 89.25 195 VAL A CA 1
ATOM 1588 C C . VAL A 1 195 ? 12.008 2.158 3.943 1.00 89.25 195 VAL A C 1
ATOM 1590 O O . VAL A 1 195 ? 12.419 1.304 3.156 1.00 89.25 195 VAL A O 1
ATOM 1593 N N . ILE A 1 196 ? 10.775 2.128 4.453 1.00 90.31 196 ILE A N 1
ATOM 1594 C CA . ILE A 1 196 ? 9.855 1.008 4.241 1.00 90.31 196 ILE A CA 1
ATOM 1595 C C . ILE A 1 196 ? 9.409 0.945 2.784 1.00 90.31 196 ILE A C 1
ATOM 1597 O O . ILE A 1 196 ? 9.378 -0.138 2.202 1.00 90.31 196 ILE A O 1
ATOM 1601 N N . SER A 1 197 ? 9.096 2.091 2.175 1.00 86.38 197 SER A N 1
ATOM 1602 C CA . SER A 1 197 ? 8.745 2.135 0.755 1.00 86.38 197 SER A CA 1
ATOM 1603 C C . SER A 1 197 ? 9.928 1.774 -0.140 1.00 86.38 197 SER A C 1
ATOM 1605 O O . SER A 1 197 ? 9.729 1.057 -1.111 1.00 86.38 197 SER A O 1
ATOM 1607 N N . GLY A 1 198 ? 11.157 2.176 0.199 1.00 87.06 198 GLY A N 1
ATOM 1608 C CA . GLY A 1 198 ? 12.365 1.798 -0.537 1.00 87.06 198 GLY A CA 1
ATOM 1609 C C . GLY A 1 198 ? 12.578 0.284 -0.567 1.00 87.06 198 GLY A C 1
ATOM 1610 O O . GLY A 1 198 ? 12.710 -0.291 -1.646 1.00 87.06 198 GLY A O 1
ATOM 1611 N N . TRP A 1 199 ? 12.515 -0.391 0.588 1.00 90.00 199 TRP A N 1
ATOM 1612 C CA . TRP A 1 199 ? 12.577 -1.860 0.628 1.00 90.00 199 TRP A CA 1
ATOM 1613 C C . TRP A 1 199 ? 11.361 -2.530 -0.012 1.00 90.00 199 TRP A C 1
ATOM 1615 O O . TRP A 1 199 ? 11.512 -3.557 -0.668 1.00 90.00 199 TRP A O 1
ATOM 1625 N N . GLY A 1 200 ? 10.166 -1.956 0.142 1.00 87.56 200 GLY A N 1
ATOM 1626 C CA . GLY A 1 200 ? 8.958 -2.450 -0.513 1.00 87.56 200 GLY A CA 1
ATOM 1627 C C . GLY A 1 200 ? 9.088 -2.436 -2.033 1.00 87.56 200 GLY A C 1
ATOM 1628 O O . GLY A 1 200 ? 8.891 -3.456 -2.683 1.00 87.56 200 GLY A O 1
ATOM 1629 N N . VAL A 1 201 ? 9.487 -1.302 -2.604 1.00 85.50 201 VAL A N 1
ATOM 1630 C CA . VAL A 1 201 ? 9.713 -1.156 -4.046 1.00 85.50 201 VAL A CA 1
ATOM 1631 C C . VAL A 1 201 ? 10.812 -2.098 -4.494 1.00 85.50 201 VAL A C 1
ATOM 1633 O O . VAL A 1 201 ? 10.637 -2.799 -5.478 1.00 85.50 201 VAL A O 1
ATOM 1636 N N . PHE A 1 202 ? 11.909 -2.181 -3.747 1.00 83.50 202 PHE A N 1
ATOM 1637 C CA . PHE A 1 202 ? 12.994 -3.092 -4.072 1.00 83.50 202 PHE A CA 1
ATOM 1638 C C . PHE A 1 202 ? 12.531 -4.560 -4.153 1.00 83.50 202 PHE A C 1
ATOM 1640 O O . PHE A 1 202 ? 12.820 -5.249 -5.129 1.00 83.50 202 PHE A O 1
ATOM 1647 N N . LEU A 1 203 ? 11.767 -5.025 -3.160 1.00 84.88 203 LEU A N 1
ATOM 1648 C CA . LEU A 1 203 ? 11.282 -6.404 -3.085 1.00 84.88 203 LEU A CA 1
ATOM 1649 C C . LEU A 1 203 ? 10.197 -6.712 -4.129 1.00 84.88 203 LEU A C 1
ATOM 1651 O O . LEU A 1 203 ? 10.144 -7.823 -4.655 1.00 84.88 203 LEU A O 1
ATOM 1655 N N . PHE A 1 204 ? 9.323 -5.745 -4.421 1.00 86.81 204 PHE A N 1
ATOM 1656 C CA . PHE A 1 204 ? 8.126 -5.967 -5.233 1.00 86.81 204 PHE A CA 1
ATOM 1657 C C . PHE A 1 204 ? 8.199 -5.397 -6.653 1.00 86.81 204 PHE A C 1
ATOM 1659 O O . PHE A 1 204 ? 7.330 -5.721 -7.454 1.00 86.81 204 PHE A O 1
ATOM 1666 N N . ALA A 1 205 ? 9.216 -4.612 -7.019 1.00 86.19 205 ALA A N 1
ATOM 1667 C CA . ALA A 1 205 ? 9.307 -3.987 -8.343 1.00 86.19 205 ALA A CA 1
ATOM 1668 C C . ALA A 1 205 ? 9.249 -5.012 -9.479 1.00 86.19 205 ALA A C 1
ATOM 1670 O O . ALA A 1 205 ? 8.438 -4.875 -10.389 1.00 86.19 205 ALA A O 1
ATOM 1671 N N . VAL A 1 206 ? 10.073 -6.058 -9.414 1.00 84.69 206 VAL A N 1
ATOM 1672 C CA . VAL A 1 206 ? 10.127 -7.091 -10.458 1.00 84.69 206 VAL A CA 1
ATOM 1673 C C . VAL A 1 206 ? 8.799 -7.839 -10.610 1.00 84.69 206 VAL A C 1
ATOM 1675 O O . VAL A 1 206 ? 8.276 -7.852 -11.727 1.00 84.69 206 VAL A O 1
ATOM 1678 N N . PRO A 1 207 ? 8.202 -8.428 -9.552 1.00 87.75 207 PRO A N 1
ATOM 1679 C CA . PRO A 1 207 ? 6.920 -9.110 -9.704 1.00 87.75 207 PRO A CA 1
ATOM 1680 C C . PRO A 1 207 ? 5.794 -8.150 -10.105 1.00 87.75 207 PRO A C 1
ATOM 1682 O O . PRO A 1 207 ? 4.956 -8.527 -10.918 1.00 87.75 207 PRO A O 1
ATOM 1685 N N . VAL A 1 208 ? 5.792 -6.900 -9.622 1.00 86.69 208 VAL A N 1
ATOM 1686 C CA . VAL A 1 208 ? 4.812 -5.890 -10.056 1.00 86.69 208 VAL A CA 1
ATOM 1687 C C . VAL A 1 208 ? 4.942 -5.616 -11.550 1.00 86.69 208 VAL A C 1
ATOM 1689 O O . VAL A 1 208 ? 3.935 -5.657 -12.250 1.00 86.69 208 VAL A O 1
ATOM 1692 N N . VAL A 1 209 ? 6.154 -5.389 -12.065 1.00 86.19 209 VAL A N 1
ATOM 1693 C CA . VAL A 1 209 ? 6.356 -5.165 -13.504 1.00 86.19 209 VAL A CA 1
ATOM 1694 C C . VAL A 1 209 ? 5.944 -6.394 -14.310 1.00 86.19 209 VAL A C 1
ATOM 1696 O O . VAL A 1 209 ? 5.263 -6.245 -15.319 1.00 86.19 209 VAL A O 1
ATOM 1699 N N . ALA A 1 210 ? 6.272 -7.605 -13.854 1.00 87.19 210 ALA A N 1
ATOM 1700 C CA . ALA A 1 210 ? 5.846 -8.833 -14.522 1.00 87.19 210 ALA A CA 1
ATOM 1701 C C . ALA A 1 210 ? 4.312 -8.954 -14.597 1.00 87.19 210 ALA A C 1
ATOM 1703 O O . ALA A 1 210 ? 3.771 -9.246 -15.663 1.00 87.19 210 ALA A O 1
ATOM 1704 N N . VAL A 1 211 ? 3.602 -8.667 -13.499 1.00 87.69 211 VAL A N 1
ATOM 1705 C CA . VAL A 1 211 ? 2.130 -8.656 -13.463 1.00 87.69 211 VAL A CA 1
ATOM 1706 C C . VAL A 1 211 ? 1.563 -7.569 -14.375 1.00 87.69 211 VAL A C 1
ATOM 1708 O O . VAL A 1 211 ? 0.630 -7.837 -15.125 1.00 87.69 211 VAL A O 1
ATOM 1711 N N . VAL A 1 212 ? 2.131 -6.360 -14.360 1.00 87.25 212 VAL A N 1
ATOM 1712 C CA . VAL A 1 212 ? 1.702 -5.258 -15.238 1.00 87.25 212 VAL A CA 1
ATOM 1713 C C . VAL A 1 212 ? 1.860 -5.636 -16.707 1.00 87.25 212 VAL A C 1
ATOM 1715 O O . VAL A 1 212 ? 0.938 -5.419 -17.48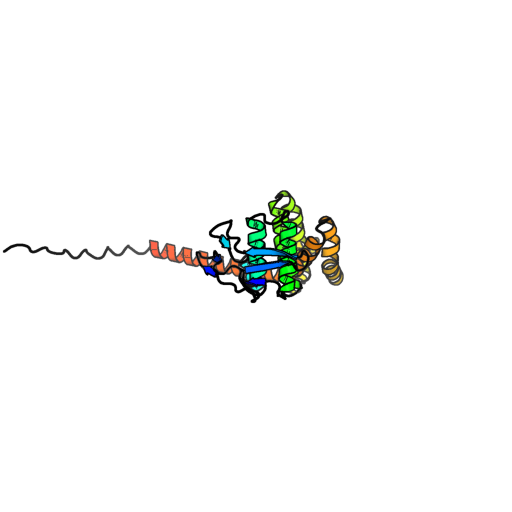7 1.00 87.25 212 VAL A O 1
ATOM 1718 N N . LEU A 1 213 ? 2.988 -6.240 -17.087 1.00 88.56 213 LEU A N 1
ATOM 1719 C CA . LEU A 1 213 ? 3.216 -6.707 -18.455 1.00 88.56 213 LEU A CA 1
ATOM 1720 C C . LEU A 1 213 ? 2.221 -7.804 -18.846 1.00 88.56 213 LEU A C 1
ATOM 1722 O O . LEU A 1 213 ? 1.644 -7.742 -19.929 1.00 88.56 213 LEU A O 1
ATOM 1726 N N . ALA A 1 214 ? 1.965 -8.768 -17.959 1.00 89.81 214 ALA A N 1
ATOM 1727 C CA . ALA A 1 214 ? 0.982 -9.820 -18.204 1.00 89.81 214 ALA A CA 1
ATOM 1728 C C . ALA A 1 214 ? -0.438 -9.253 -18.391 1.00 89.81 214 ALA A C 1
ATOM 1730 O O . ALA A 1 214 ? -1.136 -9.630 -19.333 1.00 89.81 214 ALA A O 1
ATOM 1731 N N . LEU A 1 215 ? -0.850 -8.304 -17.543 1.00 89.00 215 LEU A N 1
ATOM 1732 C CA . LEU A 1 215 ? -2.139 -7.618 -17.661 1.00 89.00 215 LEU A CA 1
ATOM 1733 C C . LEU A 1 215 ? -2.226 -6.773 -18.935 1.00 89.00 215 LEU A C 1
ATOM 1735 O O . LEU A 1 215 ? -3.263 -6.777 -19.590 1.00 89.00 215 LEU A O 1
ATOM 1739 N N . ALA A 1 216 ? -1.144 -6.097 -19.327 1.00 89.88 216 ALA A N 1
ATOM 1740 C CA . ALA A 1 216 ? -1.094 -5.327 -20.566 1.00 89.88 216 ALA A CA 1
ATOM 1741 C C . ALA A 1 216 ? -1.275 -6.222 -21.802 1.00 89.88 216 ALA A C 1
ATOM 1743 O O . ALA A 1 216 ? -2.033 -5.871 -22.705 1.00 89.88 216 ALA A O 1
ATOM 1744 N N . VAL A 1 217 ? -0.635 -7.397 -21.824 1.00 94.12 217 VAL A N 1
ATOM 1745 C CA . VAL A 1 217 ? -0.821 -8.399 -22.888 1.00 94.12 217 VAL A CA 1
ATOM 1746 C C . VAL A 1 217 ? -2.267 -8.892 -22.922 1.00 94.12 217 VAL A C 1
ATOM 1748 O O . VAL A 1 217 ? -2.870 -8.945 -23.994 1.00 94.12 217 VAL A O 1
ATOM 1751 N N . TYR A 1 218 ? -2.843 -9.203 -21.759 1.00 93.06 218 TYR A N 1
ATOM 1752 C CA . TYR A 1 218 ? -4.243 -9.610 -21.652 1.00 93.06 218 TYR A CA 1
ATOM 1753 C C . TYR A 1 218 ? -5.193 -8.525 -22.187 1.00 93.06 218 TYR A C 1
ATOM 1755 O O . TYR A 1 218 ? -6.021 -8.810 -23.051 1.00 93.06 218 TYR A O 1
ATOM 1763 N N . TRP A 1 219 ? -5.037 -7.271 -21.748 1.00 92.69 219 TRP A N 1
ATOM 1764 C CA . TRP A 1 219 ? -5.872 -6.156 -22.201 1.00 92.69 219 TRP A CA 1
ATOM 1765 C C . TRP A 1 219 ? -5.718 -5.874 -23.694 1.00 92.69 219 TRP A C 1
ATOM 1767 O O . TRP A 1 219 ? -6.711 -5.581 -24.356 1.00 92.69 219 TRP A O 1
ATOM 1777 N N . ALA A 1 220 ? -4.509 -6.000 -24.247 1.00 92.94 220 ALA A N 1
ATOM 1778 C CA . ALA A 1 220 ? -4.284 -5.874 -25.685 1.00 92.94 220 ALA A CA 1
ATOM 1779 C C . ALA A 1 220 ? -5.012 -6.978 -26.472 1.00 92.94 220 ALA A C 1
ATOM 1781 O O . ALA A 1 220 ? -5.635 -6.698 -27.497 1.00 92.94 220 ALA A O 1
ATOM 1782 N N . GLY A 1 221 ? -4.984 -8.217 -25.969 1.00 94.81 221 GLY A N 1
ATOM 1783 C CA . GLY A 1 221 ? -5.739 -9.332 -26.539 1.00 94.81 221 GLY A CA 1
ATOM 1784 C C . GLY A 1 221 ? -7.250 -9.103 -26.476 1.00 94.81 221 GLY A C 1
ATOM 1785 O O . GLY A 1 221 ? -7.939 -9.252 -27.482 1.00 94.81 221 GLY A O 1
ATOM 1786 N N . GLU A 1 222 ? -7.767 -8.674 -25.324 1.00 94.31 222 GLU A N 1
ATOM 1787 C CA . GLU A 1 222 ? -9.191 -8.385 -25.146 1.00 94.31 222 GLU A CA 1
ATOM 1788 C C . GLU A 1 222 ? -9.657 -7.230 -26.047 1.00 94.31 222 GLU A C 1
ATOM 1790 O O . GLU A 1 222 ? -10.708 -7.321 -26.686 1.00 94.31 222 GLU A O 1
ATOM 1795 N N . TRP A 1 223 ? -8.853 -6.172 -26.164 1.00 93.69 223 TRP A N 1
ATOM 1796 C CA . TRP A 1 223 ? -9.108 -5.066 -27.083 1.00 93.69 223 TRP A CA 1
ATOM 1797 C C . TRP A 1 223 ? -9.175 -5.539 -28.541 1.00 93.69 223 TRP A C 1
ATOM 1799 O O . TRP A 1 223 ? -10.126 -5.203 -29.250 1.00 93.69 223 TRP A O 1
ATOM 1809 N N . LEU A 1 224 ? -8.221 -6.370 -28.973 1.00 93.62 224 LEU A N 1
ATOM 1810 C CA . LEU A 1 224 ? -8.185 -6.917 -30.329 1.00 93.62 224 LEU A CA 1
ATOM 1811 C C . LEU A 1 224 ? -9.411 -7.794 -30.621 1.00 93.62 224 LEU A C 1
ATOM 1813 O O . LEU A 1 224 ? -10.034 -7.652 -31.671 1.00 93.62 224 LEU A O 1
ATOM 1817 N N . LEU A 1 225 ? -9.792 -8.668 -29.688 1.00 93.25 225 LEU A N 1
ATOM 1818 C CA . LEU A 1 225 ? -10.959 -9.540 -29.840 1.00 93.25 225 LEU A CA 1
ATOM 1819 C C . LEU A 1 225 ? -12.264 -8.741 -29.920 1.00 93.25 225 LEU A C 1
ATOM 1821 O O . LEU A 1 225 ? -13.087 -8.996 -30.799 1.00 93.25 225 LEU A O 1
ATOM 1825 N N . ARG A 1 226 ? -12.438 -7.729 -29.059 1.00 92.25 226 ARG A N 1
ATOM 1826 C CA . ARG A 1 226 ? -13.600 -6.824 -29.111 1.00 92.25 226 ARG A CA 1
ATOM 1827 C C . ARG A 1 226 ? -13.651 -6.048 -30.432 1.00 92.25 226 ARG A C 1
ATOM 1829 O O . ARG A 1 226 ? -14.725 -5.876 -31.013 1.00 92.25 226 ARG A O 1
ATOM 1836 N N . TRP A 1 227 ? -12.499 -5.607 -30.936 1.00 89.69 227 TRP A N 1
ATOM 1837 C CA . TRP A 1 227 ? -12.395 -4.937 -32.233 1.00 89.69 227 TRP A CA 1
ATOM 1838 C C . TRP A 1 227 ? -12.781 -5.858 -33.406 1.00 89.69 227 TRP A C 1
ATOM 1840 O O . TRP A 1 227 ? -13.489 -5.436 -34.320 1.00 89.69 227 TRP A O 1
ATOM 1850 N N . LEU A 1 228 ? -12.395 -7.137 -33.369 1.00 90.69 228 LEU A N 1
ATOM 1851 C CA . LE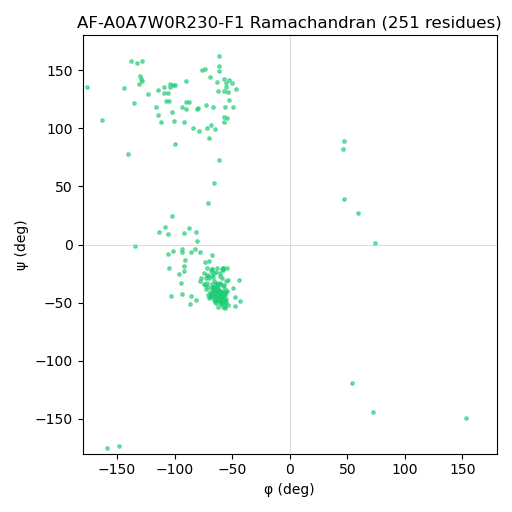U A 1 228 ? -12.790 -8.125 -34.382 1.00 90.69 228 LEU A CA 1
ATOM 1852 C C . LEU A 1 228 ? -14.290 -8.475 -34.330 1.00 90.69 228 LEU A C 1
ATOM 1854 O O . LEU A 1 228 ? -14.929 -8.569 -35.382 1.00 90.69 228 LEU A O 1
ATOM 1858 N N . ASP A 1 229 ? -14.874 -8.634 -33.137 1.00 89.50 229 ASP A N 1
ATOM 1859 C CA . ASP A 1 229 ? -16.311 -8.919 -32.968 1.00 89.50 229 ASP A CA 1
ATOM 1860 C C . ASP A 1 229 ? -17.174 -7.760 -33.491 1.00 89.50 229 ASP A C 1
ATOM 1862 O O . ASP A 1 229 ? -18.080 -7.953 -34.303 1.00 89.50 229 ASP A O 1
ATOM 1866 N N . THR A 1 230 ? -16.835 -6.523 -33.117 1.00 83.25 230 THR A N 1
ATOM 1867 C CA . THR A 1 230 ? -17.538 -5.329 -33.616 1.00 83.25 230 THR A CA 1
ATOM 1868 C C . THR A 1 230 ? -17.484 -5.216 -35.141 1.00 83.25 230 THR A C 1
ATOM 1870 O O . THR A 1 230 ? -18.515 -4.939 -35.756 1.00 83.25 230 THR A O 1
ATOM 1873 N N . ARG A 1 231 ? -16.343 -5.518 -35.776 1.00 79.12 231 ARG A N 1
ATOM 1874 C CA . ARG A 1 231 ? -16.229 -5.582 -37.246 1.00 79.12 231 ARG A CA 1
ATOM 1875 C C . ARG A 1 231 ? -17.117 -6.660 -37.868 1.00 79.12 231 ARG A C 1
ATOM 1877 O O . ARG A 1 231 ? -17.744 -6.418 -38.895 1.00 79.12 231 ARG A O 1
ATOM 1884 N N . SER A 1 232 ? -17.192 -7.825 -37.232 1.00 74.19 232 SER A N 1
ATOM 1885 C CA . SER A 1 232 ? -17.988 -8.964 -37.707 1.00 74.19 232 SER A CA 1
ATOM 1886 C C . SER A 1 232 ? -19.493 -8.684 -37.637 1.00 74.19 232 SER A C 1
ATOM 1888 O O . SER A 1 232 ? -20.244 -9.104 -38.515 1.00 74.19 232 SER A O 1
ATOM 1890 N N . ARG A 1 233 ? -19.944 -7.922 -36.631 1.00 69.75 233 ARG A N 1
ATOM 1891 C CA . ARG A 1 233 ? -21.352 -7.517 -36.484 1.00 69.75 233 ARG A CA 1
ATOM 1892 C C . ARG A 1 233 ? -21.797 -6.466 -37.503 1.00 69.75 233 ARG A C 1
ATOM 1894 O O . ARG A 1 233 ? -22.935 -6.529 -37.944 1.00 69.75 233 ARG A O 1
ATOM 1901 N N . HIS A 1 234 ? -20.915 -5.558 -37.927 1.00 63.75 234 HIS A N 1
ATOM 1902 C CA . HIS A 1 234 ? -21.229 -4.572 -38.978 1.00 63.75 234 HIS A CA 1
ATOM 1903 C C . HIS A 1 234 ? -21.297 -5.187 -40.389 1.00 63.75 234 HIS A C 1
ATOM 1905 O O . HIS A 1 234 ? -21.805 -4.552 -41.306 1.00 63.75 234 HIS A O 1
ATOM 1911 N N . GLY A 1 235 ? -20.784 -6.410 -40.570 1.00 61.03 235 GLY A N 1
ATOM 1912 C CA . GLY A 1 235 ? -20.854 -7.156 -41.830 1.00 61.03 235 GLY A CA 1
ATOM 1913 C C . GLY A 1 235 ? -22.049 -8.108 -41.949 1.00 61.03 235 GLY A C 1
ATOM 1914 O O . GLY A 1 235 ? -22.239 -8.688 -43.016 1.00 61.03 235 GLY A O 1
ATOM 1915 N N . ARG A 1 236 ? -22.849 -8.297 -40.887 1.00 60.16 236 ARG A N 1
ATOM 1916 C CA . ARG A 1 236 ? -24.088 -9.082 -40.968 1.00 60.16 236 ARG A CA 1
ATOM 1917 C C . ARG A 1 236 ? -25.239 -8.167 -41.396 1.00 60.16 236 ARG A C 1
ATOM 1919 O O . ARG A 1 236 ? -25.484 -7.183 -40.699 1.00 60.16 236 ARG A O 1
ATOM 1926 N N . PRO A 1 237 ? -25.954 -8.464 -42.498 1.00 58.03 237 PRO A N 1
ATOM 1927 C CA . PRO A 1 237 ? -27.212 -7.787 -42.773 1.00 58.03 237 PRO A CA 1
ATOM 1928 C C . PRO A 1 237 ? -28.144 -8.013 -41.579 1.00 58.03 237 PRO A C 1
ATOM 1930 O O . PRO A 1 237 ? -28.243 -9.127 -41.067 1.00 58.03 237 PRO A O 1
ATOM 1933 N N . SER A 1 238 ? -28.762 -6.939 -41.093 1.00 65.56 238 SER A N 1
ATOM 1934 C CA . SER A 1 238 ? -29.772 -7.003 -40.041 1.00 65.56 238 SER A CA 1
ATOM 1935 C C . SER A 1 238 ? -30.886 -7.945 -40.483 1.00 65.56 238 SER A C 1
ATOM 1937 O O . SER A 1 238 ? -31.533 -7.670 -41.497 1.00 65.56 238 SER A O 1
ATOM 1939 N N . ASP A 1 239 ? -31.105 -9.029 -39.736 1.00 65.44 239 ASP A N 1
ATOM 1940 C CA . ASP A 1 239 ? -32.300 -9.847 -39.910 1.00 65.44 239 ASP A CA 1
ATOM 1941 C C . ASP A 1 239 ? -33.524 -8.924 -39.809 1.00 65.44 239 ASP A C 1
ATOM 1943 O O . ASP A 1 239 ? -33.579 -8.079 -38.902 1.00 65.44 239 ASP A O 1
ATOM 1947 N N . PRO A 1 240 ? -34.477 -9.011 -40.754 1.00 64.31 240 PRO A N 1
ATOM 1948 C CA . PRO A 1 240 ? -35.677 -8.199 -40.686 1.00 64.31 240 PRO A CA 1
ATOM 1949 C C . PRO A 1 240 ? -36.384 -8.469 -39.350 1.00 64.31 240 PRO A C 1
ATOM 1951 O O . PRO A 1 240 ? -36.385 -9.613 -38.880 1.00 64.31 240 PRO A O 1
ATOM 1954 N N . PRO A 1 241 ? -36.970 -7.437 -38.714 1.00 64.25 241 PRO A N 1
ATOM 1955 C CA . PRO A 1 241 ? -37.717 -7.628 -37.480 1.00 64.25 241 PRO A CA 1
ATOM 1956 C C . PRO A 1 241 ? -38.773 -8.722 -37.694 1.00 64.25 241 PRO A C 1
ATOM 1958 O O . PRO A 1 241 ? -39.348 -8.790 -38.787 1.00 64.25 241 PRO A O 1
ATOM 1961 N N . PRO A 1 242 ? -39.021 -9.592 -36.694 1.00 62.88 242 PRO A N 1
ATOM 1962 C CA . PRO A 1 242 ? -40.022 -10.638 -36.824 1.00 62.88 242 PRO A CA 1
ATOM 1963 C C . PRO A 1 242 ? -41.335 -9.987 -37.246 1.00 62.88 242 PRO A C 1
ATOM 1965 O O . PRO A 1 242 ? -41.782 -9.033 -36.605 1.00 62.88 242 PRO A O 1
ATOM 1968 N N . ALA A 1 243 ? -41.890 -10.463 -38.365 1.00 60.00 243 ALA A N 1
ATOM 1969 C CA . ALA A 1 243 ? -43.129 -9.947 -38.920 1.00 60.00 243 ALA A CA 1
ATOM 1970 C C . ALA A 1 243 ? -44.161 -9.879 -37.793 1.00 60.00 243 ALA A C 1
ATOM 1972 O O . ALA A 1 243 ? -44.469 -10.892 -37.160 1.00 60.00 243 ALA A O 1
ATOM 1973 N N . THR A 1 244 ? -44.636 -8.670 -37.505 1.00 52.94 244 THR A N 1
ATOM 1974 C CA . THR A 1 244 ? -45.754 -8.451 -36.597 1.00 52.94 244 THR A CA 1
ATOM 1975 C C . THR A 1 244 ? -46.901 -9.302 -37.112 1.00 52.94 244 THR A C 1
ATOM 1977 O O . THR A 1 244 ? -47.428 -9.027 -38.188 1.00 52.94 244 THR A O 1
ATOM 1980 N N . ALA A 1 245 ? -47.233 -10.371 -36.390 1.00 53.91 245 ALA A N 1
ATOM 1981 C CA . ALA A 1 245 ? -48.422 -11.151 -36.664 1.00 53.91 245 ALA A CA 1
ATOM 1982 C C . ALA A 1 245 ? -49.607 -10.184 -36.590 1.00 53.91 245 ALA A C 1
ATOM 1984 O O . ALA A 1 245 ? -49.912 -9.659 -35.518 1.00 53.91 245 ALA A O 1
ATOM 1985 N N . GLU A 1 246 ? -50.206 -9.889 -37.743 1.00 48.75 246 GLU A N 1
ATOM 1986 C CA . GLU A 1 246 ? -51.448 -9.136 -37.832 1.00 48.75 246 GLU A CA 1
ATOM 1987 C C . GLU A 1 246 ? -52.496 -9.877 -37.001 1.00 48.75 246 GLU A C 1
ATOM 1989 O O . GLU A 1 246 ? -52.996 -10.940 -37.374 1.00 48.75 246 GLU A O 1
ATOM 1994 N N . VAL A 1 247 ? -52.799 -9.325 -35.827 1.00 54.44 247 VAL A N 1
ATOM 1995 C CA . VAL A 1 247 ? -53.969 -9.706 -35.047 1.00 54.44 247 VAL A CA 1
ATOM 1996 C C . VAL A 1 247 ? -55.168 -9.184 -35.829 1.00 54.44 247 VAL A C 1
ATOM 1998 O O . VAL A 1 247 ? -55.550 -8.022 -35.717 1.00 54.44 247 VAL A O 1
ATOM 2001 N N . HIS A 1 248 ? -55.710 -10.038 -36.695 1.00 45.31 248 HIS A N 1
ATOM 2002 C CA . HIS A 1 248 ? -56.973 -9.793 -37.371 1.00 45.31 248 HIS A CA 1
ATOM 2003 C C . HIS A 1 248 ? -58.092 -9.769 -36.328 1.00 45.31 248 HIS A C 1
ATOM 2005 O O . HIS A 1 248 ? -58.586 -10.807 -35.885 1.00 45.31 248 HIS A O 1
ATOM 2011 N N . ASP A 1 249 ? -58.485 -8.558 -35.956 1.00 52.31 249 ASP A N 1
ATOM 2012 C CA . ASP A 1 249 ? -59.675 -8.271 -35.175 1.00 52.31 249 ASP A CA 1
ATOM 2013 C C . ASP A 1 249 ? -60.910 -8.587 -36.042 1.00 52.31 249 ASP A C 1
ATOM 2015 O O . ASP A 1 249 ? -61.240 -7.866 -36.987 1.00 52.31 249 ASP A O 1
ATOM 2019 N N . ARG A 1 250 ? -61.561 -9.730 -35.789 1.00 44.00 250 ARG A N 1
ATOM 2020 C CA . ARG A 1 250 ? -62.898 -10.033 -36.319 1.00 44.00 250 ARG A CA 1
ATOM 2021 C C . ARG A 1 250 ? -63.923 -9.751 -35.230 1.00 44.00 250 ARG A C 1
ATOM 2023 O O . ARG A 1 250 ? -64.345 -10.654 -34.515 1.00 44.00 250 ARG A O 1
ATOM 2030 N N . ALA A 1 251 ? -64.358 -8.501 -35.170 1.00 46.81 251 ALA A N 1
ATOM 2031 C CA . ALA A 1 251 ? -65.651 -8.131 -34.619 1.00 46.81 251 ALA A CA 1
ATOM 2032 C C . ALA A 1 251 ? -66.623 -7.889 -35.783 1.00 46.81 251 ALA A C 1
ATOM 2034 O O . ALA A 1 251 ? -66.506 -6.880 -36.473 1.00 46.81 251 ALA A O 1
ATOM 2035 N N . ALA A 1 252 ? -67.554 -8.818 -36.016 1.00 45.97 252 ALA A N 1
ATOM 2036 C CA . ALA A 1 252 ? -68.899 -8.533 -36.526 1.00 45.97 252 ALA A CA 1
ATOM 2037 C C . ALA A 1 252 ? -69.749 -9.815 -36.582 1.00 45.97 252 ALA A C 1
ATOM 2039 O O . ALA A 1 252 ? -69.290 -10.826 -37.111 1.00 45.97 252 ALA A O 1
ATOM 2040 N N . SER A 1 253 ? -70.992 -9.647 -36.109 1.00 42.34 253 SER A N 1
ATOM 2041 C CA . SER A 1 253 ? -72.193 -10.507 -36.131 1.00 42.34 253 SER A CA 1
ATOM 2042 C C . SER A 1 253 ? -72.268 -11.662 -35.139 1.00 42.34 253 SER A C 1
ATOM 2044 O O . SER A 1 253 ? -71.630 -12.705 -35.397 1.00 42.34 253 SER A O 1
#

Mean predicted aligned error: 10.64 Å